Protein AF-A0A6C0NER4-F1 (afdb_monomer)

Solvent-accessible surface area (backbone atoms only — not comparable to full-atom values): 16313 Å² total; per-residue (Å²): 135,64,73,72,73,67,62,68,76,76,75,86,80,85,89,88,64,71,88,84,50,63,58,74,61,52,53,51,50,54,50,52,52,52,52,50,51,50,54,51,52,51,49,55,50,53,51,52,53,50,37,51,53,49,8,59,67,32,73,40,100,65,61,84,82,52,65,66,54,53,66,55,44,74,76,46,83,49,70,72,49,47,52,52,43,52,52,53,53,50,46,59,47,28,36,43,32,49,53,38,52,36,53,76,72,44,53,59,70,50,46,24,65,68,54,48,48,56,51,48,53,38,36,76,43,94,73,39,70,68,83,41,72,68,51,50,52,53,52,51,53,52,52,61,74,38,42,68,58,44,41,54,48,26,52,50,54,47,45,72,72,51,42,76,92,38,92,54,40,48,89,49,40,76,51,71,38,41,55,41,65,65,31,33,48,70,45,81,58,104,65,52,36,40,43,66,32,70,70,41,30,47,46,43,33,38,49,51,37,52,51,24,58,77,71,73,44,81,60,65,59,71,86,72,18,65,18,40,50,48,38,51,54,39,59,78,25,24,72,75,53,67,74,65,50,71,61,88,57,33,33,40,40,58,47,93,89,12,31,32,41,38,37,60,68,43,65,75,57,44,49,51,53,31,52,56,40,36,74,74,37,68,86,64,49,80,77,94,124

Secondary structure (DSSP, 8-state):
--THHHHTTS-----S-TTTS-HHHHHHHHHHHHHHHHHHHHHHHHHHHHHHHHHHHHT-SS--S-HHHHHHHTT--SHHHHHHHHHHHHHHHHHHHHHHHHHHTTGGGGS-HHHHHHHHHHHHSTTPPP--HHHHHHHHHHHHHHHHHHHHHHHHHHHHTS-TTSTT-BTTB--SEEEESS-EEEE-SSS-EEEE-HHHHHHHHHHHHHHHHHTTPPPPPTTTSHHHHHHHHHHHTTTT--S-EE-SSEEEEE-TTS-EEEEES-HHHHHHHHHHHHHH-TTTS----

Organism: Enterobacter cloacae (NCBI:txid550)

Radius of gyration: 29.91 Å; Cα contacts (8 Å, |Δi|>4): 295; chains: 1; bounding box: 90×32×77 Å

Structure (mmCIF, N/CA/C/O backbone):
data_AF-A0A6C0NER4-F1
#
_entry.id   AF-A0A6C0NER4-F1
#
loop_
_atom_site.group_PDB
_atom_site.id
_atom_site.type_symbol
_atom_site.label_atom_id
_atom_site.label_alt_id
_atom_site.label_comp_id
_atom_site.label_asym_id
_atom_site.label_entity_id
_atom_site.label_seq_id
_atom_site.pdbx_PDB_ins_code
_atom_site.Cartn_x
_atom_site.Cartn_y
_atom_site.Cartn_z
_atom_site.occupancy
_atom_site.B_iso_or_equiv
_atom_site.auth_seq_id
_atom_site.auth_comp_id
_atom_site.auth_asym_id
_atom_site.auth_atom_id
_atom_site.pdbx_PDB_model_num
ATOM 1 N N . MET A 1 1 ? 26.232 -1.534 -47.817 1.00 38.91 1 MET A N 1
ATOM 2 C CA . MET A 1 1 ? 27.536 -0.916 -48.137 1.00 38.91 1 MET A CA 1
ATOM 3 C C . MET A 1 1 ? 28.198 -0.607 -46.816 1.00 38.91 1 MET A C 1
ATOM 5 O O . MET A 1 1 ? 27.686 0.223 -46.079 1.00 38.91 1 MET A O 1
ATOM 9 N N . SER A 1 2 ? 29.195 -1.408 -46.459 1.00 37.47 2 SER A N 1
ATOM 10 C CA . SER A 1 2 ? 29.765 -1.459 -45.113 1.00 37.47 2 SER A CA 1
ATOM 11 C C . SER A 1 2 ? 30.626 -0.230 -44.820 1.00 37.47 2 SER A C 1
ATOM 13 O O . SER A 1 2 ? 31.346 0.244 -45.697 1.00 37.47 2 SER A O 1
ATOM 15 N N . VAL A 1 3 ? 30.554 0.244 -43.572 1.00 41.78 3 VAL A N 1
ATOM 16 C CA . VAL A 1 3 ? 31.270 1.407 -43.005 1.00 41.78 3 VAL A CA 1
ATOM 17 C C . VAL A 1 3 ? 32.793 1.327 -43.218 1.00 41.78 3 VAL A C 1
ATOM 19 O O . VAL A 1 3 ? 33.464 2.352 -43.293 1.00 41.78 3 VAL A O 1
ATOM 22 N N . GLU A 1 4 ? 33.322 0.116 -43.412 1.00 40.78 4 GLU A N 1
ATOM 23 C CA . GLU A 1 4 ? 34.720 -0.152 -43.772 1.00 40.78 4 GLU A CA 1
ATOM 24 C C . GLU A 1 4 ? 35.186 0.583 -45.038 1.00 40.78 4 GLU A C 1
ATOM 26 O O . GLU A 1 4 ? 36.312 1.070 -45.062 1.00 40.78 4 GLU A O 1
ATOM 31 N N . ASN A 1 5 ? 34.335 0.731 -46.061 1.00 43.78 5 ASN A N 1
ATOM 32 C CA . ASN A 1 5 ? 34.755 1.332 -47.336 1.00 43.78 5 ASN A CA 1
ATOM 33 C C . ASN A 1 5 ? 34.862 2.863 -47.292 1.00 43.78 5 ASN A C 1
ATOM 35 O O . ASN A 1 5 ? 35.514 3.451 -48.153 1.00 43.78 5 ASN A O 1
ATOM 39 N N . THR A 1 6 ? 34.225 3.516 -46.318 1.00 44.31 6 THR A N 1
ATOM 40 C CA . THR A 1 6 ? 34.249 4.982 -46.193 1.00 44.31 6 THR A CA 1
ATOM 41 C C . THR A 1 6 ? 35.482 5.461 -45.417 1.00 44.31 6 THR A C 1
ATOM 43 O O . THR A 1 6 ? 36.002 6.534 -45.697 1.00 44.31 6 THR A O 1
ATOM 46 N N . LEU A 1 7 ? 35.998 4.647 -44.488 1.00 46.38 7 LEU A N 1
ATOM 47 C CA . LEU A 1 7 ? 37.118 4.996 -43.599 1.00 46.38 7 LEU A CA 1
ATOM 48 C C . LEU A 1 7 ? 38.502 4.884 -44.258 1.00 46.38 7 LEU A C 1
ATOM 50 O O . LEU A 1 7 ? 39.453 5.515 -43.807 1.00 46.38 7 LEU A O 1
ATOM 54 N N . THR A 1 8 ? 38.640 4.110 -45.336 1.00 44.78 8 THR A N 1
ATOM 55 C CA . THR A 1 8 ? 39.934 3.895 -46.006 1.00 44.78 8 THR A CA 1
ATOM 56 C C . THR A 1 8 ? 40.433 5.093 -46.818 1.00 44.78 8 THR A C 1
ATOM 58 O O . THR A 1 8 ? 41.615 5.147 -47.144 1.00 44.78 8 THR A O 1
ATOM 61 N N . ALA A 1 9 ? 39.567 6.052 -47.159 1.00 44.97 9 ALA A N 1
ATOM 62 C CA . ALA A 1 9 ? 39.923 7.161 -48.049 1.00 44.97 9 ALA A CA 1
ATOM 63 C C . ALA A 1 9 ? 40.619 8.345 -47.341 1.00 44.97 9 ALA A C 1
ATOM 65 O O . ALA A 1 9 ? 41.285 9.133 -48.009 1.00 44.97 9 ALA A O 1
ATOM 66 N N . GLU A 1 10 ? 40.515 8.463 -46.013 1.00 47.97 10 GLU A N 1
ATOM 67 C CA . GLU A 1 10 ? 41.002 9.633 -45.253 1.00 47.97 10 GLU A CA 1
ATOM 68 C C . GLU A 1 10 ? 42.381 9.432 -44.581 1.00 47.97 10 GLU A C 1
ATOM 70 O O . GLU A 1 10 ? 42.902 10.345 -43.949 1.00 47.97 10 GLU A O 1
ATOM 75 N N . LEU A 1 11 ? 43.020 8.265 -44.738 1.00 51.97 11 LEU A N 1
ATOM 76 C CA . LEU A 1 11 ? 44.201 7.840 -43.958 1.00 51.97 11 LEU A CA 1
ATOM 77 C C . LEU A 1 11 ? 45.580 8.278 -44.510 1.00 51.97 11 LEU A C 1
ATOM 79 O O . LEU A 1 11 ? 46.606 7.822 -44.011 1.00 51.97 11 LEU A O 1
ATOM 83 N N . ASN A 1 12 ? 45.650 9.140 -45.531 1.00 48.03 12 ASN A N 1
ATOM 84 C CA . ASN A 1 12 ? 46.890 9.368 -46.298 1.00 48.03 12 ASN A CA 1
ATOM 85 C C . ASN A 1 12 ? 47.642 10.682 -46.015 1.00 48.03 12 ASN A C 1
ATOM 87 O O . ASN A 1 12 ? 48.363 11.160 -46.889 1.00 48.03 12 ASN A O 1
ATOM 91 N N . THR A 1 13 ? 47.546 11.270 -44.820 1.00 52.69 13 THR A N 1
ATOM 92 C CA . THR A 1 13 ? 48.404 12.419 -44.463 1.00 52.69 13 THR A CA 1
ATOM 93 C C . THR A 1 13 ? 48.749 12.463 -42.976 1.00 52.69 13 THR A C 1
ATOM 95 O O . THR A 1 13 ? 48.081 13.150 -42.209 1.00 52.69 13 THR A O 1
ATOM 98 N N . SER A 1 14 ? 49.817 11.777 -42.562 1.00 47.09 14 SER A N 1
ATOM 99 C CA . SER A 1 14 ? 50.537 12.101 -41.321 1.00 47.09 14 SER A CA 1
ATOM 100 C C . SER A 1 14 ? 51.916 11.432 -41.317 1.00 47.09 14 SER A C 1
ATOM 102 O O . SER A 1 14 ? 52.044 10.229 -41.097 1.00 47.09 14 SER A O 1
ATOM 104 N N . GLU A 1 15 ? 52.957 12.211 -41.613 1.00 54.25 15 GLU A N 1
ATOM 105 C CA . GLU A 1 15 ? 54.351 11.802 -41.441 1.00 54.25 15 GLU A CA 1
ATOM 106 C C . GLU A 1 15 ? 54.832 12.108 -40.013 1.00 54.25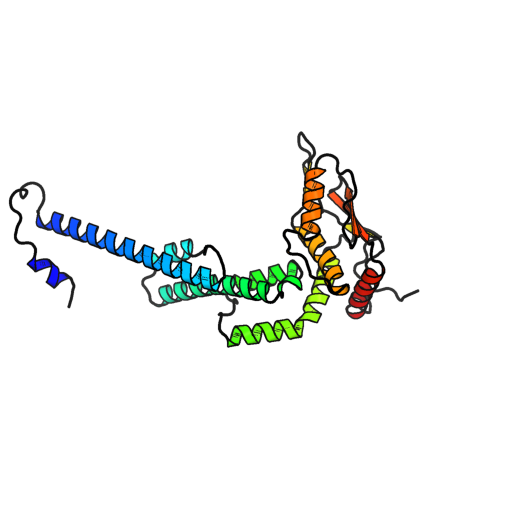 15 GLU A C 1
ATOM 108 O O . GLU A 1 15 ? 54.500 13.140 -39.429 1.00 54.25 15 GLU A O 1
ATOM 113 N N . ASN A 1 16 ? 55.735 11.241 -39.536 1.00 49.47 16 ASN A N 1
ATOM 114 C CA . ASN A 1 16 ? 56.731 11.479 -38.482 1.00 49.47 16 ASN A CA 1
ATOM 115 C C . ASN A 1 16 ? 56.473 10.956 -37.048 1.00 49.47 16 ASN A C 1
ATOM 117 O O . ASN A 1 16 ? 56.841 11.605 -36.072 1.00 49.47 16 ASN A O 1
ATOM 121 N N . THR A 1 17 ? 55.937 9.734 -36.905 1.00 49.72 17 THR A N 1
ATOM 122 C CA . THR A 1 17 ? 56.048 8.905 -35.667 1.00 49.72 17 THR A CA 1
ATOM 123 C C . THR A 1 17 ? 56.243 7.395 -35.932 1.00 49.72 17 THR A C 1
ATOM 125 O O . THR A 1 17 ? 56.094 6.564 -35.037 1.00 49.72 17 THR A O 1
ATOM 128 N N . GLY A 1 18 ? 56.604 7.015 -37.163 1.00 48.91 18 GLY A N 1
ATOM 129 C CA . GLY A 1 18 ? 56.493 5.639 -37.672 1.00 48.91 18 GLY A CA 1
ATOM 130 C C . GLY A 1 18 ? 57.443 4.572 -37.107 1.00 48.91 18 GLY A C 1
ATOM 131 O O . GLY A 1 18 ? 57.307 3.418 -37.499 1.00 48.91 18 GLY A O 1
ATOM 132 N N . GLU A 1 19 ? 58.378 4.897 -36.206 1.00 52.38 19 GLU A N 1
ATOM 133 C CA . GLU A 1 19 ? 59.384 3.928 -35.722 1.00 52.38 19 GLU A CA 1
ATOM 134 C C . GLU A 1 19 ? 59.079 3.269 -34.364 1.00 52.38 19 GLU A C 1
ATOM 136 O O . GLU A 1 19 ? 59.798 2.354 -33.971 1.00 52.38 19 GLU A O 1
ATOM 141 N N . ILE A 1 20 ? 58.011 3.652 -33.650 1.00 59.31 20 ILE A N 1
ATOM 142 C CA . ILE A 1 20 ? 57.676 3.026 -32.347 1.00 59.31 20 ILE A CA 1
ATOM 143 C C . ILE A 1 20 ? 56.270 2.407 -32.333 1.00 59.31 20 ILE A C 1
ATOM 145 O O . ILE A 1 20 ? 56.047 1.416 -31.639 1.00 59.31 20 ILE A O 1
ATOM 149 N N . ILE A 1 21 ? 55.321 2.923 -33.123 1.00 50.81 21 ILE A N 1
ATOM 150 C CA . ILE A 1 21 ? 53.964 2.370 -33.250 1.00 50.81 21 ILE A CA 1
ATOM 151 C C . ILE A 1 21 ? 53.467 2.606 -34.690 1.00 50.81 21 ILE A C 1
ATOM 153 O O . ILE A 1 21 ? 53.613 3.722 -35.190 1.00 50.81 21 ILE A O 1
ATOM 157 N N . PRO A 1 22 ? 52.862 1.615 -35.376 1.00 59.19 22 PRO A N 1
ATOM 158 C CA . PRO A 1 22 ? 52.281 1.832 -36.701 1.00 59.19 22 PRO A CA 1
ATOM 159 C C . PRO A 1 22 ? 51.179 2.908 -36.654 1.00 59.19 22 PRO A C 1
ATOM 161 O O . PRO A 1 22 ? 50.144 2.694 -36.024 1.00 59.19 22 PRO A O 1
ATOM 164 N N . SER A 1 23 ? 51.381 4.048 -37.331 1.00 58.66 23 SER A N 1
ATOM 165 C CA . SER A 1 23 ? 50.472 5.218 -37.319 1.00 58.66 23 SER A CA 1
ATOM 166 C C . SER A 1 23 ? 49.011 4.853 -37.616 1.00 58.66 23 SER A C 1
ATOM 168 O O . SER A 1 23 ? 48.107 5.252 -36.889 1.00 58.66 23 SER A O 1
ATOM 170 N N . VAL A 1 24 ? 48.788 3.986 -38.611 1.00 64.44 24 VAL A N 1
ATOM 171 C CA . VAL A 1 24 ? 47.452 3.518 -39.028 1.00 64.44 24 VAL A CA 1
ATOM 172 C C . VAL A 1 24 ? 46.711 2.782 -37.899 1.00 64.44 24 VAL A C 1
ATOM 174 O O . VAL A 1 24 ? 45.487 2.858 -37.804 1.00 64.44 24 VAL A O 1
ATOM 177 N N . ALA A 1 25 ? 47.433 2.092 -37.008 1.00 76.25 25 ALA A N 1
ATOM 178 C CA . ALA A 1 25 ? 46.826 1.417 -35.863 1.00 76.25 25 ALA A CA 1
ATOM 179 C C . ALA A 1 25 ? 46.393 2.413 -34.773 1.00 76.25 25 ALA A C 1
ATOM 181 O O . ALA A 1 25 ? 45.371 2.193 -34.128 1.00 76.25 25 ALA A O 1
ATOM 182 N N . ILE A 1 26 ? 47.125 3.519 -34.587 1.00 81.25 26 ILE A N 1
ATOM 183 C CA . ILE A 1 26 ? 46.764 4.574 -33.627 1.00 81.25 26 ILE A CA 1
ATOM 184 C C . ILE A 1 26 ? 45.537 5.345 -34.114 1.00 81.25 26 ILE A C 1
ATOM 186 O O . ILE A 1 26 ? 44.600 5.534 -33.338 1.00 81.25 26 ILE A O 1
ATOM 190 N N . ASP A 1 27 ? 45.511 5.742 -35.386 1.00 83.56 27 ASP A N 1
ATOM 191 C CA . ASP A 1 27 ? 44.395 6.503 -35.954 1.00 83.56 27 ASP A CA 1
ATOM 192 C C . ASP A 1 27 ? 43.085 5.707 -35.881 1.00 83.56 27 ASP A C 1
ATOM 194 O O . ASP A 1 27 ? 42.052 6.237 -35.465 1.00 83.56 27 ASP A O 1
ATOM 198 N N . LEU A 1 28 ? 43.138 4.396 -36.157 1.00 87.62 28 LEU A N 1
ATOM 199 C CA . LEU A 1 28 ? 41.991 3.502 -35.985 1.00 87.62 28 LEU A CA 1
ATOM 200 C C . LEU A 1 28 ? 41.529 3.422 -34.519 1.00 87.62 28 LEU A C 1
ATOM 202 O O . LEU A 1 28 ? 40.329 3.502 -34.256 1.00 87.62 28 LEU A O 1
ATOM 206 N N . ILE A 1 29 ? 42.454 3.301 -33.559 1.00 91.62 29 ILE A N 1
ATOM 207 C CA . ILE A 1 29 ? 42.126 3.273 -32.122 1.00 91.62 29 ILE A CA 1
ATOM 208 C C . ILE A 1 29 ? 41.458 4.588 -31.691 1.00 91.62 29 ILE A C 1
ATOM 210 O O . ILE A 1 29 ? 40.461 4.569 -30.963 1.00 91.62 29 ILE A O 1
ATOM 214 N N . ILE A 1 30 ? 41.975 5.735 -32.141 1.00 92.19 30 ILE A N 1
ATOM 215 C CA . ILE A 1 30 ? 41.417 7.058 -31.825 1.00 92.19 30 ILE A CA 1
ATOM 216 C C . ILE A 1 30 ? 40.021 7.215 -32.433 1.00 92.19 30 ILE A C 1
ATOM 218 O O . ILE A 1 30 ? 39.099 7.671 -31.743 1.00 92.19 30 ILE A O 1
ATOM 222 N N . ALA A 1 31 ? 39.841 6.803 -33.690 1.00 92.19 31 ALA A N 1
ATOM 223 C CA . ALA A 1 31 ? 38.552 6.842 -34.370 1.00 92.19 31 ALA A CA 1
ATOM 224 C C . ALA A 1 31 ? 37.518 5.965 -33.648 1.00 92.19 31 ALA A C 1
ATOM 226 O O . ALA A 1 31 ? 36.432 6.440 -33.311 1.00 92.19 31 ALA A O 1
ATOM 227 N N . GLN A 1 32 ? 37.877 4.721 -33.311 1.00 94.25 32 GLN A N 1
ATOM 228 C CA . GLN A 1 32 ? 37.016 3.803 -32.560 1.00 94.25 32 GLN A CA 1
ATOM 229 C C . GLN A 1 32 ? 36.652 4.348 -31.177 1.00 94.25 32 GLN A C 1
ATOM 231 O O . GLN A 1 32 ? 35.489 4.292 -30.780 1.00 94.25 32 GLN A O 1
ATOM 236 N N . ARG A 1 33 ? 37.618 4.922 -30.448 1.00 96.94 33 ARG A N 1
ATOM 237 C CA . ARG A 1 33 ? 37.370 5.556 -29.145 1.00 96.94 33 ARG A CA 1
ATOM 238 C C . ARG A 1 33 ? 36.369 6.703 -29.270 1.00 96.94 33 ARG A C 1
ATOM 240 O O . ARG A 1 33 ? 35.444 6.795 -28.466 1.00 96.94 33 ARG A O 1
ATOM 247 N N . THR A 1 34 ? 36.561 7.577 -30.253 1.00 97.44 34 THR A N 1
ATOM 248 C CA . THR A 1 34 ? 35.708 8.754 -30.468 1.00 97.44 34 THR A CA 1
ATOM 249 C C . THR A 1 34 ? 34.290 8.337 -30.843 1.00 97.44 34 THR A C 1
ATOM 251 O O . THR A 1 34 ? 33.334 8.791 -30.214 1.00 97.44 34 THR A O 1
ATOM 254 N N . ALA A 1 35 ? 34.156 7.406 -31.790 1.00 96.88 35 ALA A N 1
ATOM 255 C CA . ALA A 1 35 ? 32.869 6.849 -32.188 1.00 96.88 35 ALA A CA 1
ATOM 256 C C . ALA A 1 35 ? 32.162 6.138 -31.021 1.00 96.88 35 ALA A C 1
ATOM 258 O O . ALA A 1 35 ? 30.969 6.338 -30.807 1.00 96.88 35 ALA A O 1
ATOM 259 N N . GLY A 1 36 ? 32.900 5.362 -30.219 1.00 97.06 36 GLY A N 1
ATOM 260 C CA . GLY A 1 36 ? 32.359 4.668 -29.050 1.00 97.06 36 GLY A CA 1
ATOM 261 C C . GLY A 1 36 ? 31.831 5.620 -27.974 1.00 97.06 36 GLY A C 1
ATOM 262 O O . GLY A 1 36 ? 30.749 5.390 -27.437 1.00 97.06 36 GLY A O 1
ATOM 263 N N . ILE A 1 37 ? 32.549 6.713 -27.687 1.00 97.75 37 ILE A N 1
ATOM 264 C CA . ILE A 1 37 ? 32.079 7.753 -26.757 1.00 97.75 37 ILE A CA 1
ATOM 265 C C . ILE A 1 37 ? 30.819 8.433 -27.303 1.00 97.75 37 ILE A C 1
ATOM 267 O O . ILE A 1 37 ? 29.863 8.609 -26.552 1.00 97.75 37 ILE A O 1
ATOM 271 N N . ALA A 1 38 ? 30.792 8.783 -28.592 1.00 97.69 38 ALA A N 1
ATOM 272 C CA . ALA A 1 38 ? 29.631 9.423 -29.210 1.00 97.69 38 ALA A CA 1
ATOM 273 C C . ALA A 1 38 ? 28.376 8.533 -29.129 1.00 97.69 38 ALA A C 1
ATOM 275 O O . ALA A 1 38 ? 27.351 8.975 -28.613 1.00 97.69 38 ALA A O 1
ATOM 276 N N . ALA A 1 39 ? 28.486 7.262 -29.530 1.00 96.88 39 ALA A N 1
ATOM 277 C CA . ALA A 1 39 ? 27.382 6.301 -29.466 1.00 96.88 39 ALA A CA 1
ATOM 278 C C . ALA A 1 39 ? 26.901 6.050 -28.025 1.00 96.88 39 ALA A C 1
ATOM 280 O O . ALA A 1 39 ? 25.704 5.917 -27.774 1.00 96.88 39 ALA A O 1
ATOM 281 N N . PHE A 1 40 ? 27.822 6.012 -27.056 1.00 95.75 40 PHE A N 1
ATOM 282 C CA . PHE A 1 40 ? 27.464 5.886 -25.644 1.00 95.75 40 PHE A CA 1
ATOM 283 C C . PHE A 1 40 ? 26.667 7.099 -25.144 1.00 95.75 40 PHE A C 1
ATOM 285 O O . PHE A 1 40 ? 25.649 6.929 -24.473 1.00 95.75 40 PHE A O 1
ATOM 292 N N . MET A 1 41 ? 27.097 8.317 -25.491 1.00 97.75 41 MET A N 1
ATOM 293 C CA . MET A 1 41 ? 26.400 9.547 -25.104 1.00 97.75 41 MET A CA 1
ATOM 294 C C . MET A 1 41 ? 25.007 9.651 -25.739 1.00 97.75 41 MET A C 1
ATOM 296 O O . MET A 1 41 ? 24.065 10.026 -25.040 1.00 97.75 41 MET A O 1
ATOM 300 N N . GLU A 1 42 ? 24.857 9.257 -27.006 1.00 97.12 42 GLU A N 1
ATOM 301 C CA . GLU A 1 42 ? 23.556 9.166 -27.686 1.00 97.12 42 GLU A CA 1
ATOM 302 C C . GLU A 1 42 ? 22.634 8.145 -26.997 1.00 97.12 42 GLU A C 1
ATOM 304 O O . GLU A 1 42 ? 21.471 8.434 -26.711 1.00 97.12 42 GLU A O 1
ATOM 309 N N . GLY A 1 43 ? 23.168 6.974 -26.632 1.00 95.38 43 GLY A N 1
ATOM 310 C CA . GLY A 1 43 ? 22.430 5.972 -25.862 1.00 95.38 43 GLY A CA 1
ATOM 311 C C . GLY A 1 43 ? 21.931 6.511 -24.516 1.00 95.38 43 GLY A C 1
ATOM 312 O O . GLY A 1 43 ? 20.774 6.297 -24.157 1.00 95.38 43 GLY A O 1
ATOM 313 N N . LEU A 1 44 ? 22.763 7.266 -23.789 1.00 94.31 44 LEU A N 1
ATOM 314 C CA . LEU A 1 44 ? 22.357 7.914 -22.536 1.00 94.31 44 LEU A CA 1
ATOM 315 C C . LEU A 1 44 ? 21.283 8.988 -22.732 1.00 94.31 44 LEU A C 1
ATOM 317 O O . LEU A 1 44 ? 20.488 9.227 -21.825 1.00 94.31 44 LEU A O 1
ATOM 321 N N . GLU A 1 45 ? 21.287 9.697 -23.858 1.00 96.06 45 GLU A N 1
ATOM 322 C CA . GLU A 1 45 ? 20.237 10.663 -24.188 1.00 96.06 45 GLU A CA 1
ATOM 323 C C . GLU A 1 45 ? 18.905 9.955 -24.451 1.00 96.06 45 GLU A C 1
ATOM 325 O O . GLU A 1 45 ? 17.890 10.330 -23.867 1.00 96.06 45 GLU A O 1
ATOM 330 N N . LYS A 1 46 ? 18.922 8.860 -25.219 1.00 95.69 46 LYS A N 1
ATOM 331 C CA . LYS A 1 46 ? 17.724 8.053 -25.491 1.00 95.69 46 LYS A CA 1
ATOM 332 C C . LYS A 1 46 ? 17.141 7.396 -24.243 1.00 95.69 46 LYS A C 1
ATOM 334 O O . LYS A 1 46 ? 15.923 7.351 -24.096 1.00 95.69 46 LYS A O 1
ATOM 339 N N . LEU A 1 47 ? 17.988 6.923 -23.327 1.00 93.44 47 LEU A N 1
ATOM 340 C CA . LEU A 1 47 ? 17.531 6.395 -22.038 1.00 93.44 47 LEU A CA 1
ATOM 341 C C . LEU A 1 47 ? 16.839 7.478 -21.198 1.00 93.44 47 LEU A C 1
ATOM 343 O O . LEU A 1 47 ? 15.751 7.238 -20.683 1.00 93.44 47 LEU A O 1
ATOM 347 N N . ARG A 1 48 ? 17.413 8.687 -21.130 1.00 93.00 48 ARG A N 1
ATOM 348 C CA . ARG A 1 48 ? 16.801 9.825 -20.424 1.00 93.00 48 ARG A CA 1
ATOM 349 C C . ARG A 1 48 ? 15.470 10.251 -21.048 1.00 93.00 48 ARG A C 1
ATOM 351 O O . ARG A 1 48 ? 14.525 10.524 -20.316 1.00 93.00 48 ARG A O 1
ATOM 358 N N . GLU A 1 49 ? 15.382 10.286 -22.377 1.00 95.12 49 GLU A N 1
ATOM 359 C CA . GLU A 1 49 ? 14.133 10.571 -23.098 1.00 95.12 49 GLU A CA 1
ATOM 360 C C . GLU A 1 49 ? 13.047 9.535 -22.754 1.00 95.12 49 GLU A C 1
ATOM 362 O O . GLU A 1 49 ? 11.923 9.901 -22.409 1.00 95.12 49 GLU A O 1
ATOM 367 N N . ALA A 1 50 ? 13.391 8.242 -22.768 1.00 94.56 50 ALA A N 1
ATOM 368 C CA . ALA A 1 50 ? 12.467 7.172 -22.399 1.00 94.56 50 ALA A CA 1
ATOM 369 C C . ALA A 1 50 ? 11.995 7.285 -20.937 1.00 94.56 50 ALA A C 1
ATOM 371 O O . ALA A 1 50 ? 10.797 7.201 -20.671 1.00 94.56 50 ALA A O 1
ATOM 372 N N . GLU A 1 51 ? 12.908 7.532 -19.994 1.00 93.19 51 GLU A N 1
ATOM 373 C CA . GLU A 1 51 ? 12.571 7.736 -18.578 1.00 93.19 51 GLU A CA 1
ATOM 374 C C . GLU A 1 51 ? 11.623 8.918 -18.369 1.00 93.19 51 GLU A C 1
ATOM 376 O O . GLU A 1 51 ? 10.673 8.802 -17.596 1.00 93.19 51 GLU A O 1
ATOM 381 N N . GLN A 1 52 ? 11.828 10.033 -19.078 1.00 94.06 52 GLN A N 1
ATOM 382 C CA . GLN A 1 52 ? 10.933 11.191 -19.017 1.00 94.06 52 GLN A CA 1
ATOM 383 C C . GLN A 1 52 ? 9.526 10.856 -19.522 1.00 94.06 52 GLN A C 1
ATOM 385 O O . GLN A 1 52 ? 8.540 11.243 -18.893 1.00 94.06 52 GLN A O 1
ATOM 390 N N . LEU A 1 53 ? 9.418 10.109 -20.625 1.00 96.00 53 LEU A N 1
ATOM 391 C CA . LEU A 1 53 ? 8.128 9.671 -21.161 1.00 96.00 53 LEU A CA 1
ATOM 392 C C . LEU A 1 53 ? 7.398 8.739 -20.185 1.00 96.00 53 LEU A C 1
ATOM 394 O O . LEU A 1 53 ? 6.205 8.920 -19.936 1.00 96.00 53 LEU A O 1
ATOM 398 N N . PHE A 1 54 ? 8.104 7.778 -19.586 1.00 95.56 54 PHE A N 1
ATOM 399 C CA . PHE A 1 54 ? 7.517 6.873 -18.595 1.00 95.56 54 PHE A CA 1
ATOM 400 C C . PHE A 1 54 ? 7.128 7.595 -17.302 1.00 95.56 54 PHE A C 1
ATOM 402 O O . PHE A 1 54 ? 6.050 7.345 -16.761 1.00 95.56 54 PHE A O 1
ATOM 409 N N . ALA A 1 55 ? 7.959 8.526 -16.828 1.00 93.88 55 ALA A N 1
ATOM 410 C CA . ALA A 1 55 ? 7.658 9.372 -15.677 1.00 93.88 55 ALA A CA 1
ATOM 411 C C . ALA A 1 55 ? 6.398 10.215 -15.923 1.00 93.88 55 ALA A C 1
ATOM 413 O O . ALA A 1 55 ? 5.503 10.237 -15.080 1.00 93.88 55 ALA A O 1
ATOM 414 N N . ALA A 1 56 ? 6.271 10.826 -17.106 1.00 94.75 56 ALA A N 1
ATOM 415 C CA . ALA A 1 56 ? 5.083 11.583 -17.494 1.00 94.75 56 ALA A CA 1
ATOM 416 C C . ALA A 1 56 ? 3.826 10.696 -17.577 1.00 94.75 56 ALA A C 1
ATOM 418 O O . ALA A 1 56 ? 2.760 11.079 -17.089 1.00 94.75 56 ALA A O 1
ATOM 419 N N . ALA A 1 57 ? 3.944 9.488 -18.137 1.00 94.25 57 ALA A N 1
ATOM 420 C CA . ALA A 1 57 ? 2.842 8.527 -18.199 1.00 94.25 57 ALA A CA 1
ATOM 421 C C . ALA A 1 57 ? 2.393 8.057 -16.803 1.00 94.25 57 ALA A C 1
ATOM 423 O O . ALA A 1 57 ? 1.197 7.892 -16.557 1.00 94.25 57 ALA A O 1
ATOM 424 N N . ALA A 1 58 ? 3.326 7.898 -15.865 1.00 93.38 58 ALA A N 1
ATOM 425 C CA . ALA A 1 58 ? 3.044 7.514 -14.484 1.00 93.38 58 ALA A CA 1
ATOM 426 C C . ALA A 1 58 ? 2.763 8.698 -13.537 1.00 93.38 58 ALA A C 1
ATOM 428 O O . ALA A 1 58 ? 2.426 8.459 -12.381 1.00 93.38 58 ALA A O 1
ATOM 429 N N . GLU A 1 59 ? 2.876 9.945 -14.009 1.00 92.88 59 GLU A N 1
ATOM 430 C CA . GLU A 1 59 ? 2.777 11.174 -13.202 1.00 92.88 59 GLU A CA 1
ATOM 431 C C . GLU A 1 59 ? 3.739 11.175 -11.999 1.00 92.88 59 GLU A C 1
ATOM 433 O O . GLU A 1 59 ? 3.358 11.415 -10.854 1.00 92.88 59 GLU A O 1
ATOM 438 N N . LYS A 1 60 ? 5.011 10.862 -12.271 1.00 88.81 60 LYS A N 1
ATOM 439 C CA . LYS A 1 60 ? 6.110 10.866 -11.296 1.00 88.81 60 LYS A CA 1
ATOM 440 C C . LYS A 1 60 ? 7.150 11.920 -11.674 1.00 88.81 60 LYS A C 1
ATOM 442 O O . LYS A 1 60 ? 7.394 12.145 -12.854 1.00 88.81 60 LYS A O 1
ATOM 447 N N . ASP A 1 61 ? 7.821 12.494 -10.675 1.00 86.75 61 ASP A N 1
ATOM 448 C CA . ASP A 1 61 ? 8.944 13.423 -10.900 1.00 86.75 61 ASP A CA 1
ATOM 449 C C . ASP A 1 61 ? 10.157 12.730 -11.540 1.00 86.75 61 ASP A C 1
ATOM 451 O O . ASP A 1 61 ? 10.963 13.356 -12.226 1.00 86.75 61 ASP A O 1
ATOM 455 N N . TRP A 1 62 ? 10.300 11.426 -11.301 1.00 84.62 62 TRP A N 1
ATOM 456 C CA . TRP A 1 62 ? 11.367 10.591 -11.838 1.00 84.62 62 TRP A CA 1
ATOM 457 C C . TRP A 1 62 ? 10.901 9.133 -11.937 1.00 84.62 62 TRP A C 1
ATOM 459 O O . TRP A 1 62 ? 10.038 8.690 -11.170 1.00 84.62 62 TRP A O 1
ATOM 469 N N . PHE A 1 63 ? 11.470 8.374 -12.876 1.00 87.50 63 PHE A N 1
ATOM 470 C CA . PHE A 1 63 ? 11.150 6.960 -13.074 1.00 87.50 63 PHE A CA 1
ATOM 471 C C . PHE A 1 63 ? 12.331 6.078 -12.649 1.00 87.50 63 PHE A C 1
ATOM 473 O O . PHE A 1 63 ? 13.405 6.149 -13.233 1.00 87.50 63 PHE A O 1
ATOM 480 N N . SER A 1 64 ? 12.133 5.254 -11.616 1.00 80.56 64 SER A N 1
ATOM 481 C CA . SER A 1 64 ? 13.101 4.244 -11.152 1.00 80.56 64 SER A CA 1
ATOM 482 C C . SER A 1 64 ? 12.847 2.885 -11.787 1.00 80.56 64 SER A C 1
ATOM 484 O O . SER A 1 64 ? 11.721 2.565 -12.158 1.00 80.56 64 SER A O 1
ATOM 486 N N . GLY A 1 65 ? 13.863 2.018 -11.749 1.00 81.81 65 GLY A N 1
ATOM 487 C CA . GLY A 1 65 ? 13.675 0.574 -11.936 1.00 81.81 65 GLY A CA 1
ATOM 488 C C . GLY A 1 65 ? 14.090 0.052 -13.306 1.00 81.81 65 GLY A C 1
ATOM 489 O O . GLY A 1 65 ? 14.008 -1.152 -13.548 1.00 81.81 65 GLY A O 1
ATOM 490 N N . LEU A 1 66 ? 14.593 0.925 -14.183 1.00 88.31 66 LEU A N 1
ATOM 491 C CA . LEU A 1 66 ? 15.175 0.514 -15.459 1.00 88.31 66 LEU A CA 1
ATOM 492 C C . LEU A 1 66 ? 16.651 0.128 -15.348 1.00 88.31 66 LEU A C 1
ATOM 494 O O . LEU A 1 66 ? 17.135 -0.572 -16.231 1.00 88.31 66 LEU A O 1
ATOM 498 N N . ASP A 1 67 ? 17.352 0.503 -14.275 1.00 89.69 67 ASP A N 1
ATOM 499 C CA . ASP A 1 67 ? 18.801 0.293 -14.133 1.00 89.69 67 ASP A CA 1
ATOM 500 C C . ASP A 1 67 ? 19.209 -1.169 -14.361 1.00 89.69 67 ASP A C 1
ATOM 502 O O . ASP A 1 67 ? 20.102 -1.475 -15.156 1.00 89.69 67 ASP A O 1
ATOM 506 N N . GLU A 1 68 ? 18.509 -2.099 -13.707 1.00 87.81 68 GLU A N 1
ATOM 507 C CA . GLU A 1 68 ? 18.767 -3.532 -13.848 1.00 87.81 68 GLU A CA 1
ATOM 508 C C . GLU A 1 68 ? 18.390 -4.044 -15.248 1.00 87.81 68 GLU A C 1
ATOM 510 O O . GLU A 1 68 ? 19.085 -4.886 -15.826 1.00 87.81 68 GLU A O 1
ATOM 515 N N . ILE A 1 69 ? 17.309 -3.514 -15.827 1.00 91.50 69 ILE A N 1
ATOM 516 C CA . ILE A 1 69 ? 16.830 -3.895 -17.160 1.00 91.50 69 ILE A CA 1
ATOM 517 C C . ILE A 1 69 ? 17.829 -3.443 -18.229 1.00 91.50 69 ILE A C 1
ATOM 519 O O . ILE A 1 69 ? 18.175 -4.226 -19.109 1.00 91.50 69 ILE A O 1
ATOM 523 N N . VAL A 1 70 ? 18.367 -2.228 -18.118 1.00 92.00 70 VAL A N 1
ATOM 524 C CA . VAL A 1 70 ? 19.418 -1.700 -18.999 1.00 92.00 70 VAL A CA 1
ATOM 525 C C . VAL A 1 70 ? 20.708 -2.505 -18.832 1.00 92.00 70 VAL A C 1
ATOM 527 O O . VAL A 1 70 ? 21.310 -2.939 -19.819 1.00 92.00 70 VAL A O 1
ATOM 530 N N . ALA A 1 71 ? 21.124 -2.765 -17.588 1.00 90.62 71 ALA A N 1
ATOM 531 C CA . ALA A 1 71 ? 22.350 -3.503 -17.296 1.00 90.62 71 ALA A CA 1
ATOM 532 C C . ALA A 1 71 ? 22.327 -4.936 -17.854 1.00 90.62 71 ALA A C 1
ATOM 534 O O . ALA A 1 71 ? 23.335 -5.410 -18.393 1.00 90.62 71 ALA A O 1
ATOM 535 N N . THR A 1 72 ? 21.185 -5.620 -17.734 1.00 88.25 72 THR A N 1
ATOM 536 C CA . THR A 1 72 ? 20.992 -6.983 -18.250 1.00 88.25 72 THR A CA 1
ATOM 537 C C . THR A 1 72 ? 20.742 -6.993 -19.758 1.00 88.25 72 THR A C 1
ATOM 539 O O . THR A 1 72 ? 21.381 -7.771 -20.469 1.00 88.25 72 THR A O 1
ATOM 542 N N . GLY A 1 73 ? 19.916 -6.074 -20.262 1.00 90.19 73 GLY A N 1
ATOM 543 C CA . GLY A 1 73 ? 19.544 -5.960 -21.672 1.00 90.19 73 GLY A CA 1
ATOM 544 C C . GLY A 1 73 ? 20.713 -5.651 -22.606 1.00 90.19 73 GLY A C 1
ATOM 545 O O . GLY A 1 73 ? 20.737 -6.136 -23.732 1.00 90.19 73 GLY A O 1
ATOM 546 N N . ARG A 1 74 ? 21.754 -4.952 -22.131 1.00 88.31 74 ARG A N 1
ATOM 547 C CA . ARG A 1 74 ? 22.983 -4.694 -22.911 1.00 88.31 74 ARG A CA 1
ATOM 548 C C . ARG A 1 74 ? 23.673 -5.970 -23.419 1.00 88.31 74 ARG A C 1
ATOM 550 O O . ARG A 1 74 ? 24.440 -5.910 -24.375 1.00 88.31 74 ARG A O 1
ATOM 557 N N . ARG A 1 75 ? 23.458 -7.110 -22.755 1.00 87.81 75 ARG A N 1
ATOM 558 C CA . ARG A 1 75 ? 24.068 -8.408 -23.102 1.00 87.81 75 ARG A CA 1
ATOM 559 C C . ARG A 1 75 ? 23.173 -9.264 -24.009 1.00 87.81 75 ARG A C 1
ATOM 561 O O . ARG A 1 75 ? 23.572 -10.362 -24.387 1.00 87.81 75 ARG A O 1
ATOM 568 N N . CYS A 1 76 ? 21.966 -8.794 -24.321 1.00 89.56 76 CYS A N 1
ATOM 569 C CA . CYS A 1 76 ? 20.990 -9.503 -25.137 1.00 89.56 76 CYS A CA 1
ATOM 570 C C . CYS A 1 76 ? 21.255 -9.230 -26.621 1.00 89.56 76 CYS A C 1
ATOM 572 O O . CYS A 1 76 ? 21.245 -8.085 -27.064 1.00 89.56 76 CYS A O 1
ATOM 574 N N . HIS A 1 77 ? 21.483 -10.293 -27.392 1.00 87.06 77 HIS A N 1
ATOM 575 C CA . HIS A 1 77 ? 21.784 -10.194 -28.827 1.00 87.06 77 HIS A CA 1
ATOM 576 C C . HIS A 1 77 ? 20.822 -11.001 -29.705 1.00 87.06 77 HIS A C 1
ATOM 578 O O . HIS A 1 77 ? 20.792 -10.807 -30.917 1.00 87.06 77 HIS A O 1
ATOM 584 N N . LYS A 1 78 ? 20.052 -11.922 -29.115 1.00 93.19 78 LYS A N 1
ATOM 585 C CA . LYS A 1 78 ? 19.057 -12.725 -29.830 1.00 93.19 78 LYS A CA 1
ATOM 586 C C . LYS A 1 78 ? 17.695 -12.050 -29.744 1.00 93.19 78 LYS A C 1
ATOM 588 O O . LYS A 1 78 ? 17.362 -11.481 -28.709 1.00 93.19 78 LYS A O 1
ATOM 593 N N . GLU A 1 79 ? 16.885 -12.219 -30.783 1.00 90.81 79 GLU A N 1
ATOM 594 C CA . GLU A 1 79 ? 15.535 -11.644 -30.861 1.00 90.81 79 GLU A CA 1
ATOM 595 C C . GLU A 1 79 ? 14.677 -11.978 -29.631 1.00 90.81 79 GLU A C 1
ATOM 597 O O . GLU A 1 79 ? 14.099 -11.094 -29.009 1.00 90.81 79 GLU A O 1
ATOM 602 N N . ASN A 1 80 ? 14.681 -13.243 -29.198 1.00 90.50 80 ASN A N 1
ATOM 603 C CA . ASN A 1 80 ? 13.917 -13.676 -28.024 1.00 90.50 80 ASN A CA 1
ATOM 604 C C . ASN A 1 80 ? 14.372 -12.989 -26.724 1.00 90.50 80 ASN A C 1
ATOM 606 O O . ASN A 1 80 ? 13.546 -12.724 -25.850 1.00 90.50 80 ASN A O 1
ATOM 610 N N . ASP A 1 81 ? 15.670 -12.701 -26.592 1.00 90.31 81 ASP A N 1
ATOM 611 C CA . ASP A 1 81 ? 16.215 -12.018 -25.417 1.00 90.31 81 ASP A CA 1
ATOM 612 C C . ASP A 1 81 ? 15.809 -10.536 -25.433 1.00 90.31 81 ASP A C 1
ATOM 614 O O . ASP A 1 81 ? 15.434 -9.982 -24.401 1.00 90.31 81 ASP A O 1
ATOM 618 N N . ILE A 1 82 ? 15.825 -9.906 -26.614 1.00 90.69 82 ILE A N 1
ATOM 619 C CA . ILE A 1 82 ? 15.387 -8.518 -26.818 1.00 90.69 82 ILE A CA 1
ATOM 620 C C . ILE A 1 82 ? 13.891 -8.379 -26.511 1.00 90.69 82 ILE A C 1
ATOM 622 O O . ILE A 1 82 ? 13.490 -7.455 -25.803 1.00 90.69 82 ILE A O 1
ATOM 626 N N . GLU A 1 83 ? 13.062 -9.320 -26.960 1.00 91.38 83 GLU A N 1
ATOM 627 C CA . GLU A 1 83 ? 11.625 -9.295 -26.680 1.00 91.38 83 GLU A CA 1
ATOM 628 C C . GLU A 1 83 ? 11.321 -9.548 -25.192 1.00 91.38 83 GLU A C 1
ATOM 630 O O . GLU A 1 83 ? 10.407 -8.958 -24.615 1.00 91.38 83 GLU A O 1
ATOM 635 N N . ALA A 1 84 ? 12.124 -10.370 -24.508 1.00 90.69 84 ALA A N 1
ATOM 636 C CA . ALA A 1 84 ? 12.035 -10.503 -23.054 1.00 90.69 84 ALA A CA 1
ATOM 637 C C . ALA A 1 84 ? 12.373 -9.185 -22.332 1.00 90.69 84 ALA A C 1
ATOM 639 O O . ALA A 1 84 ? 11.692 -8.821 -21.370 1.00 90.69 84 ALA A O 1
ATOM 640 N N . VAL A 1 85 ? 13.377 -8.441 -22.809 1.00 93.25 85 VAL A N 1
ATOM 641 C CA . VAL A 1 85 ? 13.697 -7.098 -22.296 1.00 93.25 85 VAL A CA 1
ATOM 642 C C . VAL A 1 85 ? 12.535 -6.136 -22.542 1.00 93.25 85 VAL A C 1
ATOM 644 O O . VAL A 1 85 ? 12.114 -5.467 -21.599 1.00 93.25 85 VAL A O 1
ATOM 647 N N . ARG A 1 86 ? 11.954 -6.115 -23.752 1.00 92.75 86 ARG A N 1
ATOM 648 C CA . ARG A 1 86 ? 10.787 -5.275 -24.077 1.00 92.75 86 ARG A CA 1
ATOM 649 C C . ARG A 1 86 ? 9.627 -5.530 -23.113 1.00 92.75 86 ARG A C 1
ATOM 651 O O . ARG A 1 86 ? 9.105 -4.578 -22.538 1.00 92.75 86 ARG A O 1
ATOM 658 N N . ARG A 1 87 ? 9.274 -6.796 -22.866 1.00 91.88 87 ARG A N 1
ATOM 659 C CA . ARG A 1 87 ? 8.211 -7.162 -21.912 1.00 91.88 87 ARG A CA 1
ATOM 660 C C . ARG A 1 87 ? 8.521 -6.730 -20.477 1.00 91.88 87 ARG A C 1
ATOM 662 O O . ARG A 1 87 ? 7.628 -6.264 -19.774 1.00 91.88 87 ARG A O 1
ATOM 669 N N . ARG A 1 88 ? 9.782 -6.840 -20.031 1.00 91.62 88 ARG A N 1
ATOM 670 C CA . ARG A 1 88 ? 10.198 -6.358 -18.698 1.00 91.62 88 ARG A CA 1
ATOM 671 C C . ARG A 1 88 ? 10.057 -4.841 -18.569 1.00 91.62 88 ARG A C 1
ATOM 673 O O . ARG A 1 88 ? 9.582 -4.389 -17.529 1.00 91.62 88 ARG A O 1
ATOM 680 N N . VAL A 1 89 ? 10.440 -4.081 -19.601 1.00 93.50 89 VAL A N 1
ATOM 681 C CA . VAL A 1 89 ? 10.248 -2.620 -19.638 1.00 93.50 89 VAL A CA 1
ATOM 682 C C . VAL A 1 89 ? 8.760 -2.285 -19.576 1.00 93.50 89 VAL A C 1
ATOM 684 O O . VAL A 1 89 ? 8.363 -1.541 -18.684 1.00 93.50 89 VAL A O 1
ATOM 687 N N . ALA A 1 90 ? 7.943 -2.878 -20.455 1.00 93.50 90 ALA A N 1
ATOM 688 C CA . ALA A 1 90 ? 6.501 -2.631 -20.512 1.00 93.50 90 ALA A CA 1
ATOM 689 C C . ALA A 1 90 ? 5.839 -2.843 -19.144 1.00 93.50 90 ALA A C 1
ATOM 691 O O . ALA A 1 90 ? 5.276 -1.908 -18.590 1.00 93.50 90 ALA A O 1
ATOM 692 N N . ARG A 1 91 ? 6.054 -4.003 -18.510 1.00 92.69 91 ARG A N 1
ATOM 693 C CA . ARG A 1 91 ? 5.502 -4.297 -17.179 1.00 92.69 91 ARG A CA 1
ATOM 694 C C . ARG A 1 91 ? 5.933 -3.295 -16.097 1.00 92.69 91 ARG A C 1
ATOM 696 O O . ARG A 1 91 ? 5.141 -2.931 -15.225 1.00 92.69 91 ARG A O 1
ATOM 703 N N . CYS A 1 92 ? 7.196 -2.865 -16.109 1.00 91.88 92 CYS A N 1
ATOM 704 C CA . CYS A 1 92 ? 7.698 -1.881 -15.145 1.00 91.88 92 CYS A CA 1
ATOM 705 C C . CYS A 1 92 ? 6.953 -0.542 -15.275 1.00 91.88 92 CYS A C 1
ATOM 707 O O . CYS A 1 92 ? 6.574 0.075 -14.277 1.00 91.88 92 CYS A O 1
ATOM 709 N N . VAL A 1 93 ? 6.686 -0.126 -16.510 1.00 94.00 93 VAL A N 1
ATOM 710 C CA . VAL A 1 93 ? 5.928 1.090 -16.810 1.00 94.00 93 VAL A CA 1
ATOM 711 C C . VAL A 1 93 ? 4.444 0.899 -16.486 1.00 94.00 93 VAL A C 1
ATOM 713 O O . VAL A 1 93 ? 3.875 1.714 -15.758 1.00 94.00 93 VAL A O 1
ATOM 716 N N . ASP A 1 94 ? 3.847 -0.209 -16.921 1.00 95.56 94 ASP A 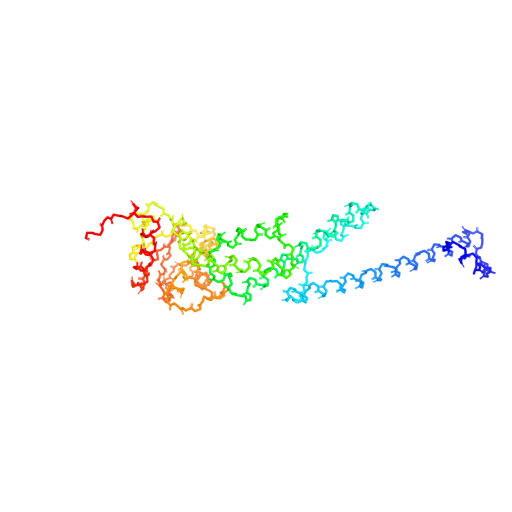N 1
ATOM 717 C CA . ASP A 1 94 ? 2.439 -0.549 -16.706 1.00 95.56 94 ASP A CA 1
ATOM 718 C C . ASP A 1 94 ? 2.080 -0.579 -15.219 1.00 95.56 94 ASP A C 1
ATOM 720 O O . ASP A 1 94 ? 1.122 0.068 -14.805 1.00 95.56 94 ASP A O 1
ATOM 724 N N . SER A 1 95 ? 2.885 -1.238 -14.379 1.00 93.62 95 SER A N 1
ATOM 725 C CA . SER A 1 95 ? 2.679 -1.258 -12.919 1.00 93.62 95 SER A CA 1
ATOM 726 C C . SER A 1 95 ? 2.654 0.148 -12.300 1.00 93.62 95 SER A C 1
ATOM 728 O O . SER A 1 95 ? 1.830 0.445 -11.427 1.00 93.62 95 SER A O 1
ATOM 730 N N . SER A 1 96 ? 3.508 1.057 -12.783 1.00 93.44 96 SER A N 1
ATOM 731 C CA . SER A 1 96 ? 3.513 2.454 -12.341 1.00 93.44 96 SER A CA 1
ATOM 732 C C . SER A 1 96 ? 2.272 3.213 -12.814 1.00 93.44 96 SER A C 1
ATOM 734 O O . SER A 1 96 ? 1.698 3.980 -12.038 1.00 93.44 96 SER A O 1
ATOM 736 N N . ILE A 1 97 ? 1.827 2.986 -14.051 1.00 95.56 97 ILE A N 1
ATOM 737 C CA . ILE A 1 97 ? 0.617 3.615 -14.591 1.00 95.56 97 ILE A CA 1
ATOM 738 C C . ILE A 1 97 ? -0.635 3.084 -13.881 1.00 95.56 97 ILE A C 1
ATOM 740 O O . ILE A 1 97 ? -1.489 3.874 -13.486 1.00 95.56 97 ILE A O 1
ATOM 744 N N . TRP A 1 98 ? -0.738 1.780 -13.623 1.00 96.19 98 TRP A N 1
ATOM 745 C CA . TRP A 1 98 ? -1.835 1.213 -12.837 1.00 96.19 98 TRP A CA 1
ATOM 746 C C . TRP A 1 98 ? -1.890 1.790 -11.428 1.00 96.19 98 TRP A C 1
ATOM 748 O O . TRP A 1 98 ? -2.969 2.144 -10.957 1.00 96.19 98 TRP A O 1
ATOM 758 N N . THR A 1 99 ? -0.736 1.963 -10.778 1.00 92.88 99 THR A N 1
ATOM 759 C CA . THR A 1 99 ? -0.655 2.629 -9.470 1.00 92.88 99 THR A CA 1
ATOM 760 C C . THR A 1 99 ? -1.237 4.047 -9.533 1.00 92.88 99 THR A C 1
ATOM 762 O O . THR A 1 99 ? -2.045 4.423 -8.678 1.00 92.88 99 THR A O 1
ATOM 765 N N . ARG A 1 100 ? -0.896 4.825 -10.573 1.00 93.50 100 ARG A N 1
ATOM 766 C CA . ARG A 1 100 ? -1.479 6.154 -10.823 1.00 93.50 100 ARG A CA 1
ATOM 767 C C . ARG A 1 100 ? -2.996 6.070 -11.002 1.00 93.50 100 ARG A C 1
ATOM 769 O O . ARG A 1 100 ? -3.726 6.763 -10.295 1.00 93.50 100 ARG A O 1
ATOM 776 N N . LEU A 1 101 ? -3.474 5.216 -11.907 1.00 94.75 101 LEU A N 1
ATOM 777 C CA . LEU A 1 101 ? -4.899 5.080 -12.226 1.00 94.75 101 LEU A CA 1
ATOM 778 C C . LEU A 1 101 ? -5.725 4.702 -10.988 1.00 94.75 101 LEU A C 1
ATOM 780 O O . LEU A 1 101 ? -6.753 5.320 -10.709 1.00 94.75 101 LEU A O 1
ATOM 784 N N . MET A 1 102 ? -5.261 3.731 -10.203 1.00 92.38 102 MET A N 1
ATOM 785 C CA . MET A 1 102 ? -5.924 3.282 -8.973 1.00 92.38 102 MET A CA 1
ATOM 786 C C . MET A 1 102 ? -5.965 4.366 -7.892 1.00 92.38 102 MET A C 1
ATOM 788 O O . MET A 1 102 ? -6.949 4.478 -7.156 1.00 92.38 102 MET A O 1
ATOM 792 N N . THR A 1 103 ? -4.921 5.194 -7.823 1.00 89.50 103 THR A N 1
ATOM 793 C CA . THR A 1 103 ? -4.858 6.339 -6.907 1.00 89.50 103 THR A CA 1
ATOM 794 C C . THR A 1 103 ? -5.838 7.433 -7.331 1.00 89.50 103 THR A C 1
ATOM 796 O O . THR A 1 103 ? -6.656 7.873 -6.525 1.00 89.50 103 THR A O 1
ATOM 799 N N . GLN A 1 104 ? -5.811 7.845 -8.601 1.00 89.38 104 GLN A N 1
ATOM 800 C CA . GLN A 1 104 ? -6.608 8.971 -9.111 1.00 89.38 104 GLN A CA 1
ATOM 801 C C . GLN A 1 104 ? -8.107 8.684 -9.166 1.00 89.38 104 GLN A C 1
ATOM 803 O O . GLN A 1 104 ? -8.923 9.572 -8.933 1.00 89.38 104 GLN A O 1
ATOM 808 N N . THR A 1 105 ? -8.480 7.434 -9.427 1.00 88.00 105 THR A N 1
ATOM 809 C CA . THR A 1 105 ? -9.883 6.990 -9.376 1.00 88.00 105 THR A CA 1
ATOM 810 C C . THR A 1 105 ? -10.386 6.770 -7.949 1.00 88.00 105 THR A C 1
ATOM 812 O O . THR A 1 105 ? -11.567 6.490 -7.740 1.00 88.00 105 THR A O 1
ATOM 815 N N . GLY A 1 106 ? -9.502 6.883 -6.953 1.00 86.31 106 GLY A N 1
ATOM 816 C CA . GLY A 1 106 ? -9.818 6.646 -5.553 1.00 86.31 106 GLY A CA 1
ATOM 817 C C . GLY A 1 106 ? -10.079 5.176 -5.227 1.00 86.31 106 GLY A C 1
ATOM 818 O O . GLY A 1 106 ? -10.588 4.893 -4.146 1.00 86.31 106 GLY A O 1
ATOM 819 N N . MET A 1 107 ? -9.745 4.223 -6.103 1.00 88.06 107 MET A N 1
ATOM 820 C CA . MET A 1 107 ? -10.001 2.805 -5.838 1.00 88.06 107 MET A CA 1
ATOM 821 C C . MET A 1 107 ? -9.192 2.288 -4.642 1.00 88.06 107 MET A C 1
ATOM 823 O O . MET A 1 107 ? -9.733 1.581 -3.794 1.00 88.06 107 MET A O 1
ATOM 827 N N . PHE A 1 108 ? -7.940 2.735 -4.489 1.00 88.88 108 PHE A N 1
ATOM 828 C CA . PHE A 1 108 ? -7.137 2.413 -3.303 1.00 88.88 108 PHE A CA 1
ATOM 829 C C . PHE A 1 108 ? -7.739 2.922 -1.990 1.00 88.88 108 PHE A C 1
ATOM 831 O O . PHE A 1 108 ? -7.503 2.331 -0.941 1.00 88.88 108 PHE A O 1
ATOM 838 N N . THR A 1 109 ? -8.577 3.963 -2.023 1.00 85.62 109 THR A N 1
ATOM 839 C CA . THR A 1 109 ? -9.248 4.464 -0.810 1.00 85.62 109 THR A CA 1
ATOM 840 C C . THR A 1 109 ? -10.328 3.523 -0.284 1.00 85.62 109 THR A C 1
ATOM 842 O O . THR A 1 109 ? -10.807 3.715 0.829 1.00 85.62 109 THR A O 1
ATOM 845 N N . LEU A 1 110 ? -10.717 2.514 -1.066 1.00 84.75 110 LEU A N 1
ATOM 846 C CA . LEU A 1 110 ? -11.753 1.541 -0.720 1.00 84.75 110 LEU A CA 1
ATOM 847 C C . LEU A 1 110 ? -11.172 0.210 -0.235 1.00 84.75 110 LEU A C 1
ATOM 849 O O . LEU A 1 110 ? -11.900 -0.587 0.350 1.00 84.75 110 LEU A O 1
ATOM 853 N N . MET A 1 111 ? -9.889 -0.030 -0.496 1.00 90.69 111 MET A N 1
ATOM 854 C CA . MET A 1 111 ? -9.213 -1.300 -0.246 1.00 90.69 111 MET A CA 1
ATOM 855 C C . MET A 1 111 ? -8.585 -1.329 1.156 1.00 90.69 111 MET A C 1
ATOM 857 O O . MET A 1 111 ? -8.139 -0.301 1.669 1.00 90.69 111 MET A O 1
ATOM 861 N N . SER A 1 112 ? -8.561 -2.497 1.800 1.00 90.50 112 SER A N 1
ATOM 862 C CA . SER A 1 112 ? -7.724 -2.788 2.974 1.00 90.50 112 SER A CA 1
ATOM 863 C C . SER A 1 112 ? -6.245 -2.845 2.589 1.00 90.50 112 SER A C 1
ATOM 865 O O . SER A 1 112 ? -5.904 -2.931 1.405 1.00 90.50 112 SER A O 1
ATOM 867 N N . SER A 1 113 ? -5.348 -2.835 3.578 1.00 89.88 113 SER A N 1
ATOM 868 C CA . SER A 1 113 ? -3.925 -3.047 3.312 1.00 89.88 113 SER A CA 1
ATOM 869 C C . SER A 1 113 ? -3.667 -4.416 2.682 1.00 89.88 113 SER A C 1
ATOM 871 O O . SER A 1 113 ? -2.856 -4.517 1.774 1.00 89.88 113 SER A O 1
ATOM 873 N N . GLU A 1 114 ? -4.404 -5.455 3.088 1.00 90.50 114 GLU A N 1
ATOM 874 C CA . GLU A 1 114 ? -4.265 -6.801 2.513 1.00 90.50 114 GLU A CA 1
ATOM 875 C C . GLU A 1 114 ? -4.715 -6.852 1.043 1.00 90.50 114 GLU A C 1
ATOM 877 O O . GLU A 1 114 ? -4.079 -7.494 0.208 1.00 90.50 114 GLU A O 1
ATOM 882 N N . GLN A 1 115 ? -5.800 -6.155 0.698 1.00 91.69 115 GLN A N 1
ATOM 883 C CA . GLN A 1 115 ? -6.242 -6.027 -0.693 1.00 91.69 115 GLN A CA 1
ATOM 884 C C . GLN A 1 115 ? -5.236 -5.233 -1.535 1.00 91.69 115 GLN A C 1
ATOM 886 O O . GLN A 1 115 ? -4.990 -5.590 -2.686 1.00 91.69 115 GLN A O 1
ATOM 891 N N . HIS A 1 116 ? -4.633 -4.191 -0.959 1.00 90.25 116 HIS A N 1
ATOM 892 C CA . HIS A 1 116 ? -3.577 -3.420 -1.609 1.00 90.25 116 HIS A CA 1
ATOM 893 C C . HIS A 1 116 ? -2.314 -4.262 -1.845 1.00 90.25 116 HIS A C 1
ATOM 895 O O . HIS A 1 116 ? -1.718 -4.178 -2.916 1.00 90.25 116 HIS A O 1
ATOM 901 N N . ASP A 1 117 ? -1.926 -5.103 -0.884 1.00 91.19 117 ASP A N 1
ATOM 902 C CA . ASP A 1 117 ? -0.786 -6.012 -1.022 1.00 91.19 117 ASP A CA 1
ATOM 903 C C . ASP A 1 117 ? -1.033 -7.033 -2.142 1.00 91.19 117 ASP A C 1
ATOM 905 O O . ASP A 1 117 ? -0.206 -7.158 -3.039 1.00 91.19 117 ASP A O 1
ATOM 909 N N . LYS A 1 118 ? -2.218 -7.660 -2.189 1.00 91.94 118 LYS A N 1
ATOM 910 C CA . LYS A 1 118 ? -2.594 -8.581 -3.283 1.00 91.94 118 LYS A CA 1
ATOM 911 C C . LYS A 1 118 ? -2.578 -7.907 -4.653 1.00 91.94 118 LYS A C 1
ATOM 913 O O . LYS A 1 118 ? -2.136 -8.503 -5.632 1.00 91.94 118 LYS A O 1
ATOM 918 N N . TRP A 1 119 ? -3.063 -6.669 -4.729 1.00 92.19 119 TRP A N 1
ATOM 919 C CA . TRP A 1 119 ? -3.019 -5.888 -5.962 1.00 92.19 119 TRP A CA 1
ATOM 920 C C . TRP A 1 119 ? -1.577 -5.595 -6.390 1.00 92.19 119 TRP A C 1
ATOM 922 O O . TRP A 1 119 ? -1.228 -5.783 -7.554 1.00 92.19 119 TRP A O 1
ATOM 932 N N . ASN A 1 120 ? -0.721 -5.180 -5.455 1.00 91.56 120 ASN A N 1
ATOM 933 C CA . ASN A 1 120 ? 0.696 -4.958 -5.727 1.00 91.56 120 ASN A CA 1
ATOM 934 C C . ASN A 1 120 ? 1.392 -6.242 -6.190 1.00 91.56 120 ASN A C 1
ATOM 936 O O . ASN A 1 120 ? 2.118 -6.206 -7.181 1.00 91.56 120 ASN A O 1
ATOM 940 N N . ASP A 1 121 ? 1.142 -7.369 -5.525 1.00 92.88 121 ASP A N 1
ATOM 941 C CA . ASP A 1 121 ? 1.696 -8.665 -5.914 1.00 92.88 121 ASP A CA 1
ATOM 942 C C . ASP A 1 121 ? 1.325 -9.002 -7.364 1.00 92.88 121 ASP A C 1
ATOM 944 O O . ASP A 1 121 ? 2.195 -9.371 -8.155 1.00 92.88 121 ASP A O 1
ATOM 948 N N . GLN A 1 122 ? 0.064 -8.779 -7.756 1.00 92.56 122 GLN A N 1
ATOM 949 C CA . GLN A 1 122 ? -0.375 -8.949 -9.140 1.00 92.56 122 GLN A CA 1
ATOM 950 C C . GLN A 1 122 ? 0.369 -7.999 -10.095 1.00 92.56 122 GLN A C 1
ATOM 952 O O . GLN A 1 122 ? 0.906 -8.454 -11.107 1.00 92.56 122 GLN A O 1
ATOM 957 N N . LEU A 1 123 ? 0.458 -6.704 -9.768 1.00 91.06 123 LEU A N 1
ATOM 958 C CA . LEU A 1 123 ? 1.122 -5.695 -10.606 1.00 91.06 123 LEU A CA 1
ATOM 959 C C . LEU A 1 123 ? 2.612 -5.970 -10.843 1.00 91.06 123 LEU A C 1
ATOM 961 O O . LEU A 1 123 ? 3.137 -5.634 -11.907 1.00 91.06 123 LEU A O 1
ATOM 965 N N . TYR A 1 124 ? 3.304 -6.559 -9.869 1.00 86.88 124 TYR A N 1
ATOM 966 C CA . TYR A 1 124 ? 4.730 -6.874 -9.978 1.00 86.88 124 TYR A CA 1
ATOM 967 C C . TYR A 1 124 ? 5.007 -8.311 -10.461 1.00 86.88 124 TYR A C 1
ATOM 969 O O . TYR A 1 124 ? 6.169 -8.689 -10.627 1.00 86.88 124 TYR A O 1
ATOM 977 N N . SER A 1 125 ? 3.963 -9.093 -10.753 1.00 89.50 125 SER A N 1
ATOM 978 C CA . SER A 1 125 ? 4.056 -10.458 -11.290 1.00 89.50 125 SER A CA 1
ATOM 979 C C . SER A 1 125 ? 4.018 -10.513 -12.828 1.00 89.50 125 SER A C 1
ATOM 981 O O . SER A 1 125 ? 4.003 -9.498 -13.521 1.00 89.50 125 SER A O 1
ATOM 983 N N . GLU A 1 126 ? 4.029 -11.712 -13.414 1.00 86.31 126 GLU A N 1
ATOM 984 C CA . GLU A 1 126 ? 3.775 -11.902 -14.855 1.00 86.31 126 GLU A CA 1
ATOM 985 C C . GLU A 1 126 ? 2.308 -11.669 -15.253 1.00 86.31 126 GLU A C 1
ATOM 987 O O . GLU A 1 126 ? 2.021 -11.539 -16.438 1.00 86.31 126 GLU A O 1
ATOM 992 N N . GLU A 1 127 ? 1.401 -11.554 -14.280 1.00 89.75 127 GLU A N 1
ATOM 993 C CA . GLU A 1 127 ? -0.037 -11.348 -14.488 1.00 89.75 127 GLU A CA 1
ATOM 994 C C . GLU A 1 127 ? -0.438 -9.865 -14.560 1.00 89.75 127 GLU A C 1
ATOM 996 O O . GLU A 1 127 ? -1.628 -9.546 -14.610 1.00 89.75 127 GLU A O 1
ATOM 1001 N N . CYS A 1 128 ? 0.535 -8.947 -14.544 1.00 93.06 128 CYS A N 1
ATOM 1002 C CA . CYS A 1 128 ? 0.274 -7.518 -14.682 1.00 93.06 128 CYS A CA 1
ATOM 1003 C C . CYS A 1 128 ? -0.395 -7.237 -16.039 1.00 93.06 128 CYS A C 1
ATOM 1005 O O . CYS A 1 128 ? 0.197 -7.545 -17.079 1.00 93.06 128 CYS A O 1
ATOM 1007 N N . PRO A 1 129 ? -1.615 -6.670 -16.060 1.00 93.00 129 PRO A N 1
ATOM 1008 C CA . PRO A 1 129 ? -2.298 -6.392 -17.311 1.00 93.00 129 PRO A CA 1
ATOM 1009 C C . PRO A 1 129 ? -1.593 -5.259 -18.057 1.00 93.00 129 PRO A C 1
ATOM 1011 O O . PRO A 1 129 ? -1.290 -4.219 -17.475 1.00 93.00 129 PRO A O 1
ATOM 1014 N N . GLU A 1 130 ? -1.384 -5.432 -19.360 1.00 95.25 130 GLU A N 1
ATOM 1015 C CA . GLU A 1 130 ? -0.855 -4.368 -20.217 1.00 95.25 130 GLU A CA 1
ATOM 1016 C C . GLU A 1 130 ? -1.775 -3.142 -20.166 1.00 95.25 130 GLU A C 1
ATOM 1018 O O . GLU A 1 130 ? -3.008 -3.280 -20.192 1.00 95.25 130 GLU A O 1
ATOM 1023 N N . VAL A 1 131 ? -1.205 -1.937 -20.119 1.00 96.75 131 VAL A N 1
ATOM 1024 C CA . VAL A 1 131 ? -2.001 -0.707 -20.138 1.00 96.75 131 VAL A CA 1
ATOM 1025 C C . VAL A 1 131 ? -2.467 -0.412 -21.562 1.00 96.75 131 VAL A C 1
ATOM 1027 O O . VAL A 1 131 ? -1.855 0.330 -22.327 1.00 96.75 131 VAL A O 1
ATOM 1030 N N . THR A 1 132 ? -3.621 -0.977 -21.900 1.00 96.88 132 THR A N 1
ATOM 1031 C CA . THR A 1 132 ? -4.401 -0.657 -23.099 1.00 96.88 132 THR A CA 1
ATOM 1032 C C . THR A 1 132 ? -5.755 -0.086 -22.692 1.00 96.88 132 THR A C 1
ATOM 1034 O O . THR A 1 132 ? -6.224 -0.312 -21.575 1.00 96.88 132 THR A O 1
ATOM 1037 N N . LEU A 1 133 ? -6.417 0.652 -23.588 1.00 96.62 133 LEU A N 1
ATOM 1038 C CA . LEU A 1 133 ? -7.733 1.225 -23.289 1.00 96.62 133 LEU A CA 1
ATOM 1039 C C . LEU A 1 133 ? -8.750 0.143 -22.888 1.00 96.62 133 LEU A C 1
ATOM 1041 O O . LEU A 1 133 ? -9.472 0.318 -21.908 1.00 96.62 133 LEU A O 1
ATOM 1045 N N . ASP A 1 134 ? -8.759 -0.985 -23.598 1.00 97.50 134 ASP A N 1
ATOM 1046 C CA . ASP A 1 134 ? -9.673 -2.097 -23.334 1.00 97.50 134 ASP A CA 1
ATOM 1047 C C . ASP A 1 134 ? -9.406 -2.736 -21.965 1.00 97.50 134 ASP A C 1
ATOM 1049 O O . ASP A 1 134 ? -10.345 -2.956 -21.194 1.00 97.50 134 ASP A O 1
ATOM 1053 N N . ASN A 1 135 ? -8.134 -2.962 -21.613 1.00 97.00 135 ASN A N 1
ATOM 1054 C CA . ASN A 1 135 ? -7.761 -3.499 -20.301 1.00 97.00 135 ASN A CA 1
ATOM 1055 C C . ASN A 1 135 ? -8.107 -2.522 -19.172 1.00 97.00 135 ASN A C 1
ATOM 1057 O O . ASN A 1 135 ? -8.619 -2.941 -18.135 1.00 97.00 135 ASN A O 1
ATOM 1061 N N . VAL A 1 136 ? -7.877 -1.220 -19.369 1.00 96.62 136 VAL A N 1
ATOM 1062 C CA . VAL A 1 136 ? -8.257 -0.169 -18.412 1.00 96.62 136 VAL A CA 1
ATOM 1063 C C . VAL A 1 136 ? -9.765 -0.172 -18.186 1.00 96.62 136 VAL A C 1
ATOM 1065 O O . VAL A 1 136 ? -10.209 -0.276 -17.042 1.00 96.62 136 VAL A O 1
ATOM 1068 N N . ILE A 1 137 ? -10.562 -0.126 -19.254 1.00 96.12 137 ILE A N 1
ATOM 1069 C CA . ILE A 1 137 ? -12.025 -0.127 -19.154 1.00 96.12 137 ILE A CA 1
ATOM 1070 C C . ILE A 1 137 ? -12.523 -1.403 -18.467 1.00 96.12 137 ILE A C 1
ATOM 1072 O O . ILE A 1 137 ? -13.315 -1.310 -17.528 1.00 96.12 137 ILE A O 1
ATOM 1076 N N . SER A 1 138 ? -12.043 -2.573 -18.889 1.00 96.75 138 SER A N 1
ATOM 1077 C CA . SER A 1 138 ? -12.444 -3.869 -18.330 1.00 96.75 138 SER A CA 1
ATOM 1078 C C . SER A 1 138 ? -12.137 -3.968 -16.830 1.00 96.75 138 SER A C 1
ATOM 1080 O O . SER A 1 138 ? -13.017 -4.277 -16.020 1.00 96.75 138 SER A O 1
ATOM 1082 N N . THR A 1 139 ? -10.916 -3.605 -16.429 1.00 94.50 139 THR A N 1
ATOM 1083 C CA . THR A 1 139 ? -10.489 -3.618 -15.024 1.00 94.50 139 THR A CA 1
ATOM 1084 C C . THR A 1 139 ? -11.321 -2.658 -14.177 1.00 94.50 139 THR A C 1
ATOM 1086 O O . THR A 1 139 ? -11.817 -3.044 -13.118 1.00 94.50 139 THR A O 1
ATOM 1089 N N . PHE A 1 140 ? -11.555 -1.426 -14.640 1.00 93.88 140 PHE A N 1
ATOM 1090 C CA . PHE A 1 140 ? -12.368 -0.472 -13.883 1.00 93.88 140 PHE A CA 1
ATOM 1091 C C . PHE A 1 140 ? -13.845 -0.860 -13.818 1.00 93.88 140 PHE A C 1
ATOM 1093 O O . PHE A 1 140 ? -14.465 -0.663 -12.774 1.00 93.88 140 PHE A O 1
ATOM 1100 N N . GLN A 1 141 ? -14.415 -1.458 -14.867 1.00 94.19 141 GLN A N 1
ATOM 1101 C CA . GLN A 1 141 ? -15.769 -2.018 -14.814 1.00 94.19 141 GLN A CA 1
ATOM 1102 C C . GLN A 1 141 ? -15.875 -3.108 -13.746 1.00 94.19 141 GLN A C 1
ATOM 1104 O O . GLN A 1 141 ? -16.811 -3.088 -12.943 1.00 94.19 141 GLN A O 1
ATOM 1109 N N . HIS A 1 142 ? -14.895 -4.014 -13.692 1.00 92.00 142 HIS A N 1
ATOM 1110 C CA . HIS A 1 142 ? -14.843 -5.053 -12.673 1.00 92.00 142 HIS A CA 1
ATOM 1111 C C . HIS A 1 142 ? -14.737 -4.460 -11.261 1.00 92.00 142 HIS A C 1
ATOM 1113 O O . HIS A 1 142 ? -15.544 -4.799 -10.397 1.00 92.00 142 HIS A O 1
ATOM 1119 N N . LEU A 1 143 ? -13.805 -3.528 -11.040 1.00 91.06 143 LEU A N 1
ATOM 1120 C CA . LEU A 1 143 ? -13.598 -2.870 -9.744 1.00 91.06 143 LEU A CA 1
ATOM 1121 C C . LEU A 1 143 ? -14.822 -2.063 -9.289 1.00 91.06 143 LEU A C 1
ATOM 1123 O O . LEU A 1 143 ? -15.162 -2.046 -8.107 1.00 91.06 143 LEU A O 1
ATOM 1127 N N . HIS A 1 144 ? -15.518 -1.402 -10.216 1.00 89.88 144 HIS A N 1
ATOM 1128 C CA . HIS A 1 144 ? -16.757 -0.694 -9.904 1.00 89.88 144 HIS A CA 1
ATOM 1129 C C . HIS A 1 144 ? -17.893 -1.651 -9.545 1.00 89.88 144 HIS A C 1
ATOM 1131 O O . HIS A 1 144 ? -18.611 -1.392 -8.577 1.00 89.88 144 HIS A O 1
ATOM 1137 N N . ALA A 1 145 ? -18.045 -2.755 -10.280 1.00 91.00 145 ALA A N 1
ATOM 1138 C CA . ALA A 1 145 ? -19.050 -3.772 -9.986 1.00 91.00 145 ALA A CA 1
ATOM 1139 C C . ALA A 1 145 ? -18.792 -4.463 -8.635 1.00 91.00 145 ALA A C 1
ATOM 1141 O O . ALA A 1 145 ? -19.737 -4.757 -7.903 1.00 91.00 145 ALA A O 1
ATOM 1142 N N . SER A 1 146 ? -17.522 -4.668 -8.271 1.00 89.75 146 SER A N 1
ATOM 1143 C CA . SER A 1 146 ? -17.115 -5.298 -7.012 1.00 89.75 146 SER A CA 1
ATOM 1144 C C . SER A 1 146 ? -16.895 -4.316 -5.858 1.00 89.75 146 SER A C 1
ATOM 1146 O O . SER A 1 146 ? -16.639 -4.754 -4.744 1.00 89.75 146 SER A O 1
ATOM 1148 N N . LYS A 1 147 ? -17.065 -2.999 -6.044 1.00 87.94 147 LYS A N 1
ATOM 1149 C CA . LYS A 1 147 ? -16.778 -1.971 -5.021 1.00 87.94 147 LYS A CA 1
ATOM 1150 C C . LYS A 1 147 ? -17.396 -2.256 -3.646 1.00 87.94 147 LYS A C 1
ATOM 1152 O O . LYS A 1 147 ? -16.729 -2.094 -2.624 1.00 87.94 147 LYS A O 1
ATOM 1157 N N . ASN A 1 148 ? -18.661 -2.678 -3.611 1.00 87.44 148 ASN A N 1
ATOM 1158 C CA . ASN A 1 148 ? -19.332 -3.019 -2.353 1.00 87.44 148 ASN A CA 1
ATOM 1159 C C . ASN A 1 148 ? -18.724 -4.273 -1.709 1.00 87.44 148 ASN A C 1
ATOM 1161 O O . ASN A 1 148 ? -18.562 -4.318 -0.494 1.00 87.44 148 ASN A O 1
ATOM 1165 N N . GLU A 1 149 ? -18.361 -5.271 -2.514 1.00 89.56 149 GLU A N 1
ATOM 1166 C CA . GLU A 1 149 ? -17.672 -6.480 -2.052 1.00 89.56 149 GLU A CA 1
ATOM 1167 C C . GLU A 1 149 ? -16.285 -6.151 -1.494 1.00 89.56 149 GLU A C 1
ATOM 1169 O O . GLU A 1 149 ? -15.932 -6.619 -0.413 1.00 89.56 149 GLU A O 1
ATOM 1174 N N . THR A 1 150 ? -15.529 -5.302 -2.196 1.00 89.69 150 THR A N 1
ATOM 1175 C CA . THR A 1 150 ? -14.209 -4.816 -1.782 1.00 89.69 150 THR A CA 1
ATOM 1176 C C . THR A 1 150 ? -14.290 -4.154 -0.416 1.00 89.69 150 THR A C 1
ATOM 1178 O O . THR A 1 150 ? -13.524 -4.508 0.476 1.00 89.69 150 THR A O 1
ATOM 1181 N N . PHE A 1 151 ? -15.270 -3.270 -0.224 1.00 89.12 151 PHE A N 1
ATOM 1182 C CA . PHE A 1 151 ? -15.517 -2.611 1.053 1.00 89.12 151 PHE A CA 1
ATOM 1183 C C . PHE A 1 151 ? -15.840 -3.605 2.180 1.00 89.12 151 PHE A C 1
ATOM 1185 O O . PHE A 1 151 ? -15.253 -3.535 3.260 1.00 89.12 151 PHE A O 1
ATOM 1192 N N . VAL A 1 152 ? -16.753 -4.549 1.935 1.00 89.75 152 VAL A N 1
ATOM 1193 C CA . VAL A 1 152 ? -17.136 -5.555 2.938 1.00 89.75 152 VAL A CA 1
ATOM 1194 C C . VAL A 1 152 ? -15.960 -6.468 3.285 1.00 89.75 152 VAL A C 1
ATOM 1196 O O . VAL A 1 152 ? -15.728 -6.746 4.458 1.00 89.75 152 VAL A O 1
ATOM 1199 N N . THR A 1 153 ? -15.181 -6.886 2.290 1.00 90.06 153 THR A N 1
ATOM 1200 C CA . THR A 1 153 ? -13.959 -7.670 2.502 1.00 90.06 153 THR A CA 1
ATOM 1201 C C . THR A 1 153 ? -12.940 -6.886 3.323 1.00 90.06 153 THR A C 1
ATOM 1203 O O . THR A 1 153 ? -12.369 -7.442 4.254 1.00 90.06 153 THR A O 1
ATOM 1206 N N . GLY A 1 154 ? -12.791 -5.580 3.079 1.00 89.62 154 GLY A N 1
ATOM 1207 C CA . GLY A 1 154 ? -11.907 -4.741 3.883 1.00 89.62 154 GLY A CA 1
ATOM 1208 C C . GLY A 1 154 ? -12.312 -4.673 5.359 1.00 89.62 154 GLY A C 1
ATOM 1209 O O . GLY A 1 154 ? -11.450 -4.722 6.233 1.00 89.62 154 GLY A O 1
ATOM 1210 N N . ILE A 1 155 ? -13.617 -4.655 5.665 1.00 88.69 155 ILE A N 1
ATOM 1211 C CA . ILE A 1 155 ? -14.100 -4.811 7.048 1.00 88.69 155 ILE A CA 1
ATOM 1212 C C . ILE A 1 155 ? -13.699 -6.185 7.599 1.00 88.69 155 ILE A C 1
ATOM 1214 O O . ILE A 1 155 ? -13.189 -6.269 8.712 1.00 88.69 155 ILE A O 1
ATOM 1218 N N . ILE A 1 156 ? -13.894 -7.263 6.838 1.00 88.06 156 ILE A N 1
ATOM 1219 C CA . ILE A 1 156 ? -13.544 -8.625 7.272 1.00 88.06 156 ILE A CA 1
ATOM 1220 C C . ILE A 1 156 ? -12.043 -8.747 7.578 1.00 88.06 156 ILE A C 1
ATOM 1222 O O . ILE A 1 156 ? -11.679 -9.365 8.580 1.00 88.06 156 ILE A O 1
ATOM 1226 N N . ASP A 1 157 ? -11.175 -8.132 6.776 1.00 88.56 157 ASP A N 1
ATOM 1227 C CA . ASP A 1 157 ? -9.723 -8.153 6.982 1.00 88.56 157 ASP A CA 1
ATOM 1228 C C . ASP A 1 157 ? -9.321 -7.458 8.299 1.00 88.56 157 ASP A C 1
ATOM 1230 O O . ASP A 1 157 ? -8.439 -7.940 9.017 1.00 88.56 157 ASP A O 1
ATOM 1234 N N . VAL A 1 158 ? -10.024 -6.387 8.694 1.00 87.00 158 VAL A N 1
ATOM 1235 C CA . VAL A 1 158 ? -9.851 -5.754 10.017 1.00 87.00 158 VAL A CA 1
ATOM 1236 C C . VAL A 1 158 ? -10.167 -6.747 11.135 1.00 87.00 158 VAL A C 1
ATOM 1238 O O . VAL A 1 158 ? -9.396 -6.860 12.090 1.00 87.00 158 VAL A O 1
ATOM 1241 N N . PHE A 1 159 ? -11.261 -7.506 11.015 1.00 84.62 159 PHE A N 1
ATOM 1242 C CA . PHE A 1 159 ? -11.607 -8.529 12.001 1.00 84.62 159 PHE A CA 1
ATOM 1243 C C . PHE A 1 159 ? -10.571 -9.647 12.037 1.00 84.62 159 PHE A C 1
ATOM 1245 O O . PHE A 1 159 ? -10.079 -9.950 13.116 1.00 84.62 159 PHE A O 1
ATOM 1252 N N . ARG A 1 160 ? -10.187 -10.228 10.893 1.00 83.00 160 ARG A N 1
ATOM 1253 C CA . ARG A 1 160 ? -9.228 -11.352 10.815 1.00 83.00 160 ARG A CA 1
ATOM 1254 C C . ARG A 1 160 ? -7.913 -11.089 11.547 1.00 83.00 160 ARG A C 1
ATOM 1256 O O . ARG A 1 160 ? -7.330 -12.018 12.099 1.00 83.00 160 ARG A O 1
ATOM 1263 N N . ASN A 1 161 ? -7.487 -9.832 11.572 1.00 79.00 161 ASN A N 1
ATOM 1264 C CA . ASN A 1 161 ? -6.244 -9.393 12.193 1.00 79.00 161 ASN A CA 1
ATOM 1265 C C . ASN A 1 161 ? -6.368 -9.037 13.693 1.00 79.00 161 ASN A C 1
ATOM 1267 O O . ASN A 1 161 ? -5.399 -8.573 14.296 1.00 79.00 161 ASN A O 1
ATOM 1271 N N . LEU A 1 162 ? -7.530 -9.243 14.327 1.00 82.06 162 LEU A N 1
ATOM 1272 C CA . LEU A 1 162 ? -7.684 -9.096 15.778 1.00 82.06 162 LEU A CA 1
ATOM 1273 C C . LEU A 1 162 ? -6.969 -10.223 16.541 1.00 82.06 162 LEU A C 1
ATOM 1275 O O . LEU A 1 162 ? -6.890 -11.364 16.097 1.00 82.06 162 LEU A O 1
ATOM 1279 N N . SER A 1 163 ? -6.502 -9.918 17.756 1.00 75.88 163 SER A N 1
ATOM 1280 C CA . SER A 1 163 ? -6.037 -10.950 18.692 1.00 75.88 163 SER A CA 1
ATOM 1281 C C . SER A 1 163 ? -7.235 -11.659 19.329 1.00 75.88 163 SER A C 1
ATOM 1283 O O . SER A 1 163 ? -8.104 -11.017 19.918 1.00 75.88 163 SER A O 1
ATOM 1285 N N . TRP A 1 164 ? -7.282 -12.984 19.241 1.00 76.81 164 TRP A N 1
ATOM 1286 C CA . TRP A 1 164 ? -8.438 -13.777 19.677 1.00 76.81 164 TRP A CA 1
ATOM 1287 C C . TRP A 1 164 ? -8.380 -14.235 21.134 1.00 76.81 164 TRP A C 1
ATOM 1289 O O . TRP A 1 164 ? -9.357 -14.760 21.660 1.00 76.81 164 TRP A O 1
ATOM 1299 N N . ASP A 1 165 ? -7.268 -13.972 21.816 1.00 74.88 165 ASP A N 1
ATOM 1300 C CA . ASP A 1 165 ? -7.039 -14.410 23.197 1.00 74.88 165 ASP A CA 1
ATOM 1301 C C . ASP A 1 165 ? -7.843 -13.594 24.229 1.00 74.88 165 ASP A C 1
ATOM 1303 O O . ASP A 1 165 ? -7.865 -13.900 25.425 1.00 74.88 165 ASP A O 1
ATOM 1307 N N . TYR A 1 166 ? -8.518 -12.530 23.785 1.00 77.12 166 TYR A N 1
ATOM 1308 C CA . TYR A 1 166 ? -9.222 -11.585 24.642 1.00 77.12 166 TYR A CA 1
ATOM 1309 C C . TYR A 1 166 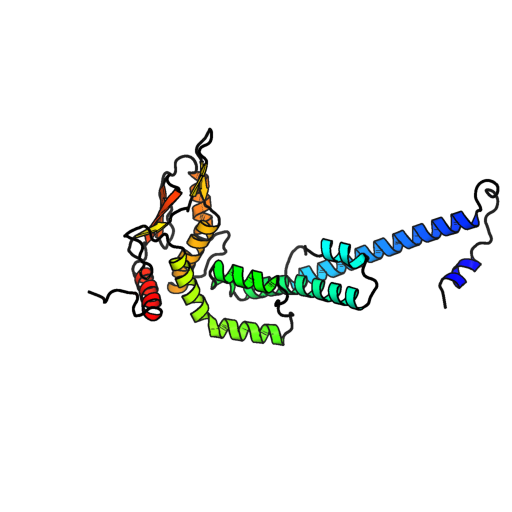? -10.735 -11.778 24.591 1.00 77.12 166 TYR A C 1
ATOM 1311 O O . TYR A 1 166 ? -11.354 -11.606 23.550 1.00 77.12 166 TYR A O 1
ATOM 1319 N N . LYS A 1 167 ? -11.366 -11.975 25.758 1.00 73.06 167 LYS A N 1
ATOM 1320 C CA . LYS A 1 167 ? -12.833 -12.115 25.897 1.00 73.06 167 LYS A CA 1
ATOM 1321 C C . LYS A 1 167 ? -13.648 -10.967 25.285 1.00 73.06 167 LYS A C 1
ATOM 1323 O O . LYS A 1 167 ? -14.817 -11.150 24.968 1.00 73.06 167 LYS A O 1
ATOM 1328 N N . THR A 1 168 ? -13.071 -9.767 25.192 1.00 72.19 168 THR A N 1
ATOM 1329 C CA . THR A 1 168 ? -13.734 -8.590 24.605 1.00 72.19 168 THR A CA 1
ATOM 1330 C C . THR A 1 168 ? -13.698 -8.577 23.080 1.00 72.19 168 THR A C 1
ATOM 1332 O O . THR A 1 168 ? -14.506 -7.876 22.468 1.00 72.19 168 THR A O 1
ATOM 1335 N N . ASN A 1 169 ? -12.778 -9.332 22.477 1.00 79.44 169 ASN A N 1
ATOM 1336 C CA . ASN A 1 169 ? -12.657 -9.466 21.037 1.00 79.44 169 ASN A CA 1
ATOM 1337 C C . ASN A 1 169 ? -13.525 -10.638 20.594 1.00 79.44 169 ASN A C 1
ATOM 1339 O O . ASN A 1 169 ? -13.376 -11.754 21.085 1.00 79.44 169 ASN A O 1
ATOM 1343 N N . ASN A 1 170 ? -14.450 -10.375 19.680 1.00 74.25 170 ASN A N 1
ATOM 1344 C CA . ASN A 1 170 ? -15.306 -11.395 19.104 1.00 74.25 170 ASN A CA 1
ATOM 1345 C C . ASN A 1 170 ? -15.055 -11.423 17.587 1.00 74.25 170 ASN A C 1
ATOM 1347 O O . ASN A 1 170 ? -15.068 -10.356 16.968 1.00 74.25 170 ASN A O 1
ATOM 1351 N N . PRO A 1 171 ? -14.835 -12.607 16.983 1.00 68.31 171 PRO A N 1
ATOM 1352 C CA . PRO A 1 171 ? -14.502 -12.741 15.561 1.00 68.31 171 PRO A CA 1
ATOM 1353 C C . PRO A 1 171 ? -15.563 -12.203 14.611 1.00 68.31 171 PRO A C 1
ATOM 1355 O O . PRO A 1 171 ? -15.270 -11.941 13.448 1.00 68.31 171 PRO A O 1
ATOM 1358 N N . CYS A 1 172 ? -16.780 -12.004 15.104 1.00 72.31 172 CYS A N 1
ATOM 1359 C CA . CYS A 1 172 ? -17.918 -11.615 14.290 1.00 72.31 172 CYS A CA 1
ATOM 1360 C C . CYS A 1 172 ? -18.584 -10.334 14.796 1.00 72.31 172 CYS A C 1
ATOM 1362 O O . CYS A 1 172 ? -19.505 -9.842 14.150 1.00 72.31 172 CYS A O 1
ATOM 1364 N N . ARG A 1 173 ? -18.122 -9.767 15.924 1.00 82.12 173 ARG A N 1
ATOM 1365 C CA . ARG A 1 173 ? -18.707 -8.563 16.527 1.00 82.12 173 ARG A CA 1
ATOM 1366 C C . ARG A 1 173 ? -17.674 -7.610 17.127 1.00 82.12 173 ARG A C 1
ATOM 1368 O O . ARG A 1 173 ? -16.914 -7.976 18.022 1.00 82.12 173 ARG A O 1
ATOM 1375 N N . LEU A 1 174 ? -17.742 -6.341 16.741 1.00 86.12 174 LEU A N 1
ATOM 1376 C CA . LEU A 1 174 ? -17.126 -5.254 17.490 1.00 86.12 174 LEU A CA 1
ATOM 1377 C C . LEU A 1 174 ? -17.940 -4.968 18.757 1.00 86.12 174 LEU A C 1
ATOM 1379 O O . LEU A 1 174 ? -19.101 -4.548 18.707 1.00 86.12 174 LEU A O 1
ATOM 1383 N N . SER A 1 175 ? -17.304 -5.193 19.904 1.00 86.31 175 SER A N 1
ATOM 1384 C CA . SER A 1 175 ? -17.766 -4.728 21.214 1.00 86.31 175 SER A CA 1
ATOM 1385 C C . SER A 1 175 ? -17.475 -3.231 21.389 1.00 86.31 175 SER A C 1
ATOM 1387 O O . SER A 1 175 ? -16.754 -2.637 20.597 1.00 86.31 175 SER A O 1
ATOM 1389 N N . LYS A 1 176 ? -17.933 -2.613 22.490 1.00 90.00 176 LYS A N 1
ATOM 1390 C CA . LYS A 1 176 ? -17.579 -1.218 22.852 1.00 90.00 176 LYS A CA 1
ATOM 1391 C C . LYS A 1 176 ? -16.061 -0.959 22.900 1.00 90.00 176 LYS A C 1
ATOM 1393 O O . LYS A 1 176 ? -15.608 0.168 22.711 1.00 90.00 176 LYS A O 1
ATOM 1398 N N . LYS A 1 177 ? -15.283 -2.000 23.198 1.00 91.81 177 LYS A N 1
ATOM 1399 C CA . LYS A 1 177 ? -13.827 -1.965 23.305 1.00 91.81 177 LYS A CA 1
ATOM 1400 C C . LYS A 1 177 ? -13.245 -3.250 22.734 1.00 91.81 177 LYS A C 1
ATOM 1402 O O . LYS A 1 177 ? -13.754 -4.325 23.049 1.00 91.81 177 LYS A O 1
ATOM 1407 N N . ILE A 1 178 ? -12.145 -3.124 22.006 1.00 91.81 178 ILE A N 1
ATOM 1408 C CA . ILE A 1 178 ? -11.312 -4.238 21.544 1.00 91.81 178 ILE A CA 1
ATOM 1409 C C . ILE A 1 178 ? -9.872 -4.066 22.039 1.00 91.81 178 ILE A C 1
ATOM 1411 O O . ILE A 1 178 ? -9.456 -2.974 22.438 1.00 91.81 178 ILE A O 1
ATOM 1415 N N . ILE A 1 179 ? -9.120 -5.161 22.045 1.00 91.00 179 ILE A N 1
ATOM 1416 C CA . ILE A 1 179 ? -7.719 -5.202 22.465 1.00 91.00 179 ILE A CA 1
ATOM 1417 C C . ILE A 1 179 ? -6.869 -5.678 21.294 1.00 91.00 179 ILE A C 1
ATOM 1419 O O . ILE A 1 179 ? -7.082 -6.760 20.762 1.00 91.00 179 ILE A O 1
ATOM 1423 N N . LEU A 1 180 ? -5.885 -4.884 20.907 1.00 90.62 180 LEU A N 1
ATOM 1424 C CA . LEU A 1 180 ? -4.916 -5.245 19.885 1.00 90.62 180 LEU A CA 1
ATOM 1425 C C . LEU A 1 180 ? -3.626 -5.683 20.567 1.00 90.62 180 LEU A C 1
ATOM 1427 O O . LEU A 1 180 ? -3.113 -4.971 21.431 1.00 90.62 180 LEU A O 1
ATOM 1431 N N . GLU A 1 181 ? -3.100 -6.840 20.183 1.00 90.69 181 GLU A N 1
ATOM 1432 C CA . GLU A 1 181 ? -1.785 -7.305 20.625 1.00 90.69 181 GLU A CA 1
ATOM 1433 C C . GLU A 1 181 ? -0.727 -6.936 19.582 1.00 90.69 181 GLU A C 1
ATOM 1435 O O . GLU A 1 181 ? -1.027 -6.822 18.396 1.00 90.69 181 GLU A O 1
ATOM 1440 N N . GLY A 1 182 ? 0.522 -6.752 20.013 1.00 90.38 182 GLY A N 1
ATOM 1441 C CA . GLY A 1 182 ? 1.628 -6.505 19.088 1.00 90.38 182 GLY A CA 1
ATOM 1442 C C . GLY A 1 182 ? 1.533 -5.171 18.345 1.00 90.38 182 GLY A C 1
ATOM 1443 O O . GLY A 1 182 ? 2.114 -5.038 17.273 1.00 90.38 182 GLY A O 1
ATOM 1444 N N . VAL A 1 183 ? 0.834 -4.185 18.912 1.00 94.44 183 VAL A N 1
ATOM 1445 C CA . VAL A 1 183 ? 0.744 -2.825 18.367 1.00 94.44 183 VAL A CA 1
ATOM 1446 C C . VAL A 1 183 ? 2.082 -2.111 18.463 1.00 94.44 183 VAL A C 1
ATOM 1448 O O . VAL A 1 183 ? 2.514 -1.451 17.516 1.00 94.44 183 VAL A O 1
ATOM 1451 N N . LEU A 1 184 ? 2.753 -2.267 19.604 1.00 95.75 184 LEU A N 1
ATOM 1452 C CA . LEU A 1 184 ? 4.040 -1.639 19.856 1.00 95.75 184 LEU A CA 1
ATOM 1453 C C . LEU A 1 184 ? 5.178 -2.657 19.794 1.00 95.75 184 LEU A C 1
ATOM 1455 O O . LEU A 1 184 ? 5.099 -3.766 20.325 1.00 95.75 184 LEU A O 1
ATOM 1459 N N . SER A 1 185 ? 6.279 -2.244 19.179 1.00 95.06 185 SER A N 1
ATOM 1460 C CA . SER A 1 185 ? 7.597 -2.800 19.441 1.00 95.06 185 SER A CA 1
ATOM 1461 C C . SER A 1 185 ? 8.188 -2.079 20.648 1.00 95.06 185 SER A C 1
ATOM 1463 O O . SER A 1 185 ? 8.316 -0.855 20.638 1.00 95.06 185 SER A O 1
ATOM 1465 N N . ILE A 1 186 ? 8.517 -2.827 21.701 1.00 93.06 186 ILE A N 1
ATOM 1466 C CA . ILE A 1 186 ? 9.111 -2.282 22.922 1.00 93.06 186 ILE A CA 1
ATOM 1467 C C . ILE A 1 186 ? 10.593 -2.634 22.932 1.00 93.06 186 ILE A C 1
ATOM 1469 O O . ILE A 1 186 ? 10.961 -3.805 23.030 1.00 93.06 186 ILE A O 1
ATOM 1473 N N . ASN A 1 187 ? 11.448 -1.620 22.852 1.00 89.25 187 ASN A N 1
ATOM 1474 C CA . ASN A 1 187 ? 12.879 -1.785 23.038 1.00 89.25 187 ASN A CA 1
ATOM 1475 C C . ASN A 1 187 ? 13.208 -1.638 24.528 1.00 89.25 187 ASN A C 1
ATOM 1477 O O . ASN A 1 187 ? 12.880 -0.630 25.152 1.00 89.25 187 ASN A O 1
ATOM 1481 N N . VAL A 1 188 ? 13.850 -2.660 25.095 1.00 81.50 188 VAL A N 1
ATOM 1482 C CA . VAL A 1 188 ? 14.193 -2.750 26.526 1.00 81.50 188 VAL A CA 1
ATOM 1483 C C . VAL A 1 188 ? 15.672 -2.465 26.821 1.00 81.50 188 VAL A C 1
ATOM 1485 O O . VAL A 1 188 ? 16.157 -2.805 27.897 1.00 81.50 188 VAL A O 1
ATOM 1488 N N . SER A 1 189 ? 16.407 -1.859 25.882 1.00 81.12 189 SER A N 1
ATOM 1489 C CA . SER A 1 189 ? 17.795 -1.426 26.101 1.00 81.12 189 SER A CA 1
ATOM 1490 C C . SER A 1 189 ? 17.887 -0.249 27.094 1.00 81.12 189 SER A C 1
ATOM 1492 O O . SER A 1 189 ? 16.904 0.102 27.745 1.00 81.12 189 SER A O 1
ATOM 1494 N N . ARG A 1 190 ? 19.082 0.352 27.247 1.00 71.81 190 ARG A N 1
ATOM 1495 C CA . ARG A 1 190 ? 19.426 1.359 28.283 1.00 71.81 190 ARG A CA 1
ATOM 1496 C C . ARG A 1 190 ? 18.398 2.483 28.469 1.00 71.81 190 ARG A C 1
ATOM 1498 O O . ARG A 1 190 ? 18.309 3.028 29.566 1.00 71.81 190 ARG A O 1
ATOM 1505 N N . THR A 1 191 ? 17.615 2.798 27.443 1.00 78.12 191 THR A N 1
ATOM 1506 C CA . THR A 1 191 ? 16.435 3.652 27.554 1.00 78.12 191 THR A CA 1
ATOM 1507 C C . THR A 1 191 ? 15.257 2.921 26.927 1.00 78.12 191 THR A C 1
ATOM 1509 O O . THR A 1 191 ? 15.271 2.622 25.732 1.00 78.12 191 THR A O 1
ATOM 1512 N N . ARG A 1 192 ? 14.247 2.605 27.744 1.00 84.12 192 ARG A N 1
ATOM 1513 C CA . ARG A 1 192 ? 13.049 1.920 27.263 1.00 84.12 192 ARG A CA 1
ATOM 1514 C C . ARG A 1 192 ? 12.292 2.853 26.322 1.00 84.12 192 ARG A C 1
ATOM 1516 O O . ARG A 1 192 ? 11.878 3.922 26.759 1.00 84.12 192 ARG A O 1
ATOM 1523 N N . TYR A 1 193 ? 12.098 2.449 25.07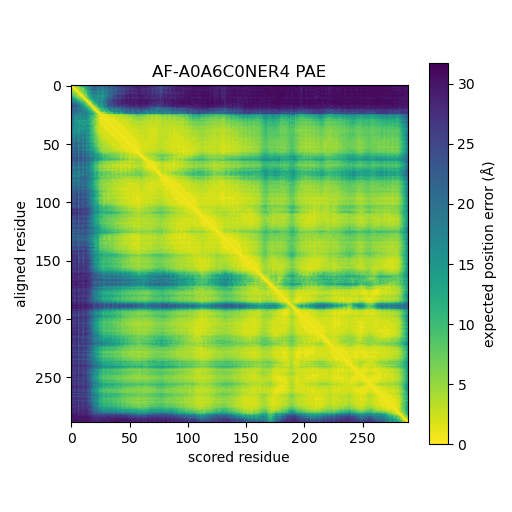2 1.00 91.06 193 TYR A N 1
ATOM 1524 C CA . TYR A 1 193 ? 11.299 3.211 24.114 1.00 91.06 193 TYR A CA 1
ATOM 1525 C C . TYR A 1 193 ? 10.344 2.298 23.349 1.00 91.06 193 TYR A C 1
ATOM 1527 O O . TYR A 1 193 ? 10.622 1.115 23.130 1.00 91.06 193 TYR A O 1
ATOM 1535 N N . ALA A 1 194 ? 9.207 2.854 22.956 1.00 94.50 194 ALA A N 1
ATOM 1536 C CA . ALA A 1 194 ? 8.197 2.184 22.157 1.00 94.50 194 ALA A CA 1
ATOM 1537 C C . ALA A 1 194 ? 8.109 2.790 20.755 1.00 94.50 194 ALA A C 1
ATOM 1539 O O . ALA A 1 194 ? 8.225 4.003 20.581 1.00 94.50 194 ALA A O 1
ATOM 1540 N N . SER A 1 195 ? 7.838 1.948 19.764 1.00 96.00 195 SER A N 1
ATOM 1541 C CA . SER A 1 195 ? 7.453 2.374 18.420 1.00 96.00 195 SER A CA 1
ATOM 1542 C C . SER A 1 195 ? 6.267 1.555 17.922 1.00 96.00 195 SER A C 1
ATOM 1544 O O . SER A 1 195 ? 6.103 0.393 18.294 1.00 96.00 195 SER A O 1
ATOM 1546 N N . VAL A 1 196 ? 5.419 2.152 17.086 1.00 97.00 196 VAL A N 1
ATOM 1547 C CA . VAL A 1 196 ? 4.290 1.439 16.469 1.00 97.00 196 VAL A CA 1
ATOM 1548 C C . VAL A 1 196 ? 4.810 0.534 15.357 1.00 97.00 196 VAL A C 1
ATOM 1550 O O . VAL A 1 196 ? 5.657 0.947 14.564 1.00 97.00 196 VAL A O 1
ATOM 1553 N N . ARG A 1 197 ? 4.318 -0.706 15.296 1.00 95.38 197 ARG A N 1
ATOM 1554 C CA . ARG A 1 197 ? 4.641 -1.626 14.198 1.00 95.38 197 ARG A CA 1
ATOM 1555 C C . ARG A 1 197 ? 3.865 -1.255 12.933 1.00 95.38 197 ARG A C 1
ATOM 1557 O O . ARG A 1 197 ? 2.700 -0.874 13.016 1.00 95.38 197 ARG A O 1
ATOM 1564 N N . SER A 1 198 ? 4.473 -1.434 11.761 1.00 92.25 198 SER A N 1
ATOM 1565 C CA . SER A 1 198 ? 3.853 -1.069 10.477 1.00 92.25 198 SER A CA 1
ATOM 1566 C C . SER A 1 198 ? 2.531 -1.799 10.218 1.00 92.25 198 SER A C 1
ATOM 1568 O O . SER A 1 198 ? 1.569 -1.192 9.763 1.00 92.25 198 SER A O 1
ATOM 1570 N N . ASN A 1 199 ? 2.443 -3.084 10.577 1.00 90.44 199 ASN A N 1
ATOM 1571 C CA . ASN A 1 199 ? 1.203 -3.853 10.457 1.00 90.44 199 ASN A CA 1
ATOM 1572 C C . ASN A 1 199 ? 0.087 -3.305 11.364 1.00 90.44 199 ASN A C 1
ATOM 1574 O O . ASN A 1 199 ? -1.061 -3.225 10.944 1.00 90.44 199 ASN A O 1
ATOM 1578 N N . ALA A 1 200 ? 0.420 -2.868 12.580 1.00 91.88 200 ALA A N 1
ATOM 1579 C CA . ALA A 1 200 ? -0.540 -2.252 13.488 1.00 91.88 200 ALA A CA 1
ATOM 1580 C C . ALA A 1 200 ? -0.991 -0.868 13.001 1.00 91.88 200 ALA A C 1
ATOM 1582 O O . ALA A 1 200 ? -2.164 -0.526 13.127 1.00 91.88 200 ALA A O 1
ATOM 1583 N N . GLN A 1 201 ? -0.088 -0.087 12.402 1.00 94.12 201 GLN A N 1
ATOM 1584 C CA . GLN A 1 201 ? -0.437 1.175 11.748 1.00 94.12 201 GLN A CA 1
ATOM 1585 C C . GLN A 1 201 ? -1.432 0.951 10.599 1.00 94.12 201 GLN A C 1
ATOM 1587 O O . GLN A 1 201 ? -2.454 1.634 10.545 1.00 94.12 201 GLN A O 1
ATOM 1592 N N . ASN A 1 202 ? -1.164 -0.022 9.722 1.00 92.12 202 ASN A N 1
ATOM 1593 C CA . ASN A 1 202 ? -2.071 -0.391 8.632 1.00 92.12 202 ASN A CA 1
ATOM 1594 C C . ASN A 1 202 ? -3.429 -0.847 9.167 1.00 92.12 202 ASN A C 1
ATOM 1596 O O . ASN A 1 202 ? -4.457 -0.361 8.714 1.00 92.12 202 ASN A O 1
ATOM 1600 N N . TRP A 1 203 ? -3.433 -1.677 10.209 1.00 92.00 203 TRP A N 1
ATOM 1601 C CA . TRP A 1 203 ? -4.664 -2.124 10.851 1.00 92.00 203 TRP A CA 1
ATOM 1602 C C . TRP A 1 203 ? -5.510 -0.956 11.386 1.00 92.00 203 TRP A C 1
ATOM 1604 O O . TRP A 1 203 ? -6.719 -0.912 11.173 1.00 92.00 203 TRP A O 1
ATOM 1614 N N . ILE A 1 204 ? -4.884 0.024 12.052 1.00 94.81 204 ILE A N 1
ATOM 1615 C CA . ILE A 1 204 ? -5.584 1.215 12.565 1.00 94.81 204 ILE A CA 1
ATOM 1616 C C . ILE A 1 204 ? -6.139 2.062 11.411 1.00 94.81 204 ILE A C 1
ATOM 1618 O O . ILE A 1 204 ? -7.263 2.556 11.511 1.00 94.81 204 ILE A O 1
ATOM 1622 N N . ASN A 1 205 ? -5.384 2.205 10.318 1.00 94.19 205 ASN A N 1
ATOM 1623 C CA . ASN A 1 205 ? -5.849 2.892 9.111 1.00 94.19 205 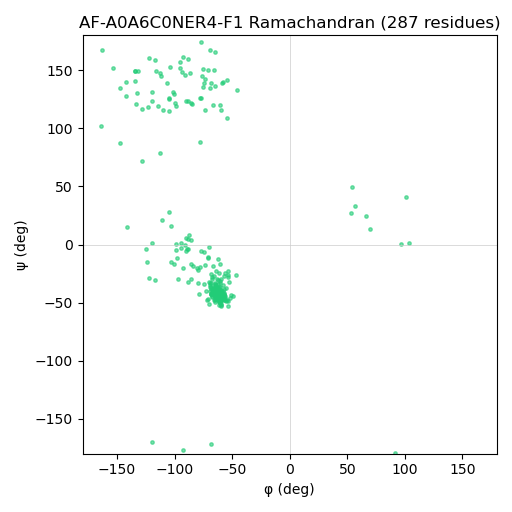ASN A CA 1
ATOM 1624 C C . ASN A 1 205 ? -7.056 2.181 8.486 1.00 94.19 205 ASN A C 1
ATOM 1626 O O . ASN A 1 205 ? -8.023 2.837 8.109 1.00 94.19 205 ASN A O 1
ATOM 1630 N N . ASP A 1 206 ? -7.019 0.853 8.397 1.00 93.44 206 ASP A N 1
ATOM 1631 C CA . ASP A 1 206 ? -8.098 0.044 7.830 1.00 93.44 206 ASP A CA 1
ATOM 1632 C C . ASP A 1 206 ? -9.365 0.110 8.690 1.00 93.44 206 ASP A C 1
ATOM 1634 O O . ASP A 1 206 ? -10.468 0.289 8.166 1.00 93.44 206 ASP A O 1
ATOM 1638 N N . LEU A 1 207 ? -9.212 0.073 10.019 1.00 93.69 207 LEU A N 1
ATOM 1639 C CA . LEU A 1 207 ? -10.318 0.283 10.949 1.00 93.69 207 LEU A CA 1
ATOM 1640 C C . LEU A 1 207 ? -10.947 1.670 10.754 1.00 93.69 207 LEU A C 1
ATOM 1642 O O . LEU A 1 207 ? -12.163 1.774 10.605 1.00 93.69 207 LEU A O 1
ATOM 1646 N N . ALA A 1 208 ? -10.143 2.737 10.754 1.00 94.94 208 ALA A N 1
ATOM 1647 C CA . ALA A 1 208 ? -10.646 4.099 10.579 1.00 94.94 208 ALA A CA 1
ATOM 1648 C C . ALA A 1 208 ? -11.308 4.303 9.208 1.00 94.94 208 ALA A C 1
ATOM 1650 O O . ALA A 1 208 ? -12.370 4.918 9.122 1.00 94.94 208 ALA A O 1
ATOM 1651 N N . ARG A 1 209 ? -10.751 3.708 8.147 1.00 93.38 209 ARG A N 1
ATOM 1652 C CA . ARG A 1 209 ? -11.336 3.717 6.802 1.00 93.38 209 ARG A CA 1
ATOM 1653 C C . ARG A 1 209 ? -12.743 3.134 6.786 1.00 93.38 209 ARG A C 1
ATOM 1655 O O . ARG A 1 209 ? -13.625 3.732 6.173 1.00 93.38 209 ARG A O 1
ATOM 1662 N N . ALA A 1 210 ? -12.976 2.017 7.476 1.00 92.81 210 ALA A N 1
ATOM 1663 C CA . ALA A 1 210 ? -14.314 1.438 7.580 1.00 92.81 210 ALA A CA 1
ATOM 1664 C C . ALA A 1 210 ? -15.321 2.438 8.177 1.00 92.81 210 ALA A C 1
ATOM 1666 O O . ALA A 1 210 ? -16.426 2.587 7.650 1.00 92.81 210 ALA A O 1
ATOM 1667 N N . PHE A 1 211 ? -14.926 3.183 9.216 1.00 94.94 211 PHE A N 1
ATOM 1668 C CA . PHE A 1 211 ? -15.758 4.245 9.789 1.00 94.94 211 PHE A CA 1
ATOM 1669 C C . PHE A 1 211 ? -15.982 5.407 8.815 1.00 94.94 211 PHE A C 1
ATOM 1671 O O . PHE A 1 211 ? -17.133 5.790 8.609 1.00 94.94 211 PHE A O 1
ATOM 1678 N N . CYS A 1 212 ? -14.929 5.916 8.165 1.00 94.25 212 CYS A N 1
ATOM 1679 C CA . CYS A 1 212 ? -15.043 6.986 7.169 1.00 94.25 212 CYS A CA 1
ATOM 1680 C C . CYS A 1 212 ? -16.041 6.626 6.062 1.00 94.25 212 CYS A C 1
ATOM 1682 O O . CYS A 1 212 ? -16.929 7.417 5.747 1.00 94.25 212 CYS A O 1
ATOM 1684 N N . LEU A 1 213 ? -15.941 5.414 5.510 1.00 91.62 213 LEU A N 1
ATOM 1685 C CA . LEU A 1 213 ? -16.808 4.957 4.424 1.00 91.62 213 LEU A CA 1
ATOM 1686 C C . LEU A 1 213 ? -18.272 4.805 4.871 1.00 91.62 213 LEU A C 1
ATOM 1688 O O . LEU A 1 213 ? -19.177 5.208 4.138 1.00 91.62 213 LEU A O 1
ATOM 1692 N N . LEU A 1 214 ? -18.527 4.302 6.085 1.00 93.12 214 LEU A N 1
ATOM 1693 C CA . LEU A 1 214 ? -19.887 4.193 6.639 1.00 93.12 214 LEU A CA 1
ATOM 1694 C C . LEU A 1 214 ? -20.514 5.543 6.991 1.00 93.12 214 LEU A C 1
ATOM 1696 O O . LEU A 1 214 ? -21.735 5.701 6.884 1.00 93.12 214 LEU A O 1
ATOM 1700 N N . ASP A 1 215 ? -19.692 6.503 7.407 1.00 95.00 215 ASP A N 1
ATOM 1701 C CA . ASP A 1 215 ? -20.105 7.876 7.703 1.00 95.00 215 ASP A CA 1
ATOM 1702 C C . ASP A 1 215 ? -20.106 8.770 6.449 1.00 95.00 215 ASP A C 1
ATOM 1704 O O . ASP A 1 215 ? -20.391 9.963 6.535 1.00 95.00 215 ASP A O 1
ATOM 1708 N N . LYS A 1 216 ? -19.821 8.193 5.269 1.00 91.50 216 LYS A N 1
ATOM 1709 C CA . LYS A 1 216 ? -19.759 8.874 3.962 1.00 91.50 216 LYS A CA 1
ATOM 1710 C C . LYS A 1 216 ? -18.766 10.042 3.929 1.00 91.50 216 LYS A C 1
ATOM 1712 O O . LYS A 1 216 ? -18.984 11.029 3.226 1.00 91.50 216 LYS A O 1
ATOM 1717 N N . LYS A 1 217 ? -17.673 9.927 4.682 1.00 92.56 217 LYS A N 1
ATOM 1718 C CA . LYS A 1 217 ? -16.555 10.871 4.672 1.00 92.56 217 LYS A CA 1
ATOM 1719 C C . LYS A 1 217 ? -15.446 10.404 3.741 1.00 92.56 217 LYS A C 1
ATOM 1721 O O . LYS A 1 217 ? -15.298 9.216 3.458 1.00 92.56 217 LYS A O 1
ATOM 1726 N N . ASN A 1 218 ? -14.637 11.362 3.299 1.00 88.56 218 ASN A N 1
ATOM 1727 C CA . ASN A 1 218 ? -13.428 11.064 2.544 1.00 88.56 218 ASN A CA 1
ATOM 1728 C C . ASN A 1 218 ? -12.441 10.295 3.423 1.00 88.56 218 ASN A C 1
ATOM 1730 O O . ASN A 1 218 ? -12.216 10.650 4.580 1.00 88.56 218 ASN A O 1
ATOM 1734 N N . VAL A 1 219 ? -11.838 9.259 2.851 1.00 87.94 219 VAL A N 1
ATOM 1735 C CA . VAL A 1 219 ? -10.770 8.507 3.504 1.00 87.94 219 VAL A CA 1
ATOM 1736 C C . VAL A 1 219 ? -9.482 9.327 3.395 1.00 87.94 219 VAL A C 1
ATOM 1738 O O . VAL A 1 219 ? -9.124 9.725 2.282 1.00 87.94 219 VAL A O 1
ATOM 1741 N N . PRO A 1 220 ? -8.795 9.616 4.511 1.00 86.06 220 PRO A N 1
ATOM 1742 C CA . PRO A 1 220 ? -7.550 10.369 4.471 1.00 86.06 220 PRO A CA 1
ATOM 1743 C C . PRO A 1 220 ? -6.445 9.593 3.742 1.00 86.06 220 PRO A C 1
ATOM 1745 O O . PRO A 1 220 ? -6.388 8.363 3.787 1.00 86.06 220 PRO A O 1
ATOM 1748 N N . ASP A 1 221 ? -5.531 10.332 3.108 1.00 84.31 221 ASP A N 1
ATOM 1749 C CA . ASP A 1 221 ? -4.266 9.786 2.608 1.00 84.31 221 ASP A CA 1
ATOM 1750 C C . ASP A 1 221 ? -3.511 9.083 3.750 1.00 84.31 221 ASP A C 1
ATOM 1752 O O . ASP A 1 221 ? -3.499 9.563 4.888 1.00 84.31 221 ASP A O 1
ATOM 1756 N N . SER A 1 222 ? -2.867 7.950 3.458 1.00 79.31 222 SER A N 1
ATOM 1757 C CA . SER A 1 222 ? -2.228 7.102 4.472 1.00 79.31 222 SER A CA 1
ATOM 1758 C C . SER A 1 222 ? -1.181 7.838 5.312 1.00 79.31 222 SER A C 1
ATOM 1760 O O . SER A 1 222 ? -0.999 7.497 6.481 1.00 79.31 222 SER A O 1
ATOM 1762 N N . ARG A 1 223 ? -0.535 8.886 4.780 1.00 80.19 223 ARG A N 1
ATOM 1763 C CA . ARG A 1 223 ? 0.461 9.707 5.491 1.00 80.19 223 ARG A CA 1
ATOM 1764 C C . ARG A 1 223 ? -0.144 10.541 6.616 1.00 80.19 223 ARG A C 1
ATOM 1766 O O . ARG A 1 223 ? 0.565 10.878 7.557 1.00 80.19 223 ARG A O 1
ATOM 1773 N N . VAL A 1 224 ? -1.434 10.857 6.527 1.00 89.56 224 VAL A N 1
ATOM 1774 C CA . VAL A 1 224 ? -2.167 11.673 7.512 1.00 89.56 224 VAL A CA 1
ATOM 1775 C C . VAL A 1 224 ? -3.341 10.926 8.149 1.00 89.56 224 VAL A C 1
ATOM 1777 O O . VAL A 1 224 ? -4.046 11.492 8.980 1.00 89.56 224 VAL A O 1
ATOM 1780 N N . ALA A 1 225 ? -3.547 9.659 7.788 1.00 92.56 225 ALA A N 1
ATOM 1781 C CA . ALA A 1 225 ? -4.556 8.786 8.371 1.00 92.56 225 ALA A CA 1
ATOM 1782 C C . ALA A 1 225 ? -4.294 8.489 9.860 1.00 92.56 225 ALA A C 1
ATOM 1784 O O . ALA A 1 225 ? -3.207 8.721 10.398 1.00 92.56 225 ALA A O 1
ATOM 1785 N N . GLU A 1 226 ? -5.305 7.958 10.537 1.00 96.31 226 GLU A N 1
ATOM 1786 C CA . GLU A 1 226 ? -5.357 7.775 11.987 1.00 96.31 226 GLU A CA 1
ATOM 1787 C C . GLU A 1 226 ? -4.213 6.911 12.530 1.00 96.31 226 GLU A C 1
ATOM 1789 O O . GLU A 1 226 ? -3.701 7.183 13.613 1.00 96.31 226 GLU A O 1
ATOM 1794 N N . GLY A 1 227 ? -3.761 5.904 11.783 1.00 95.50 227 GLY A N 1
ATOM 1795 C CA . GLY A 1 227 ? -2.603 5.089 12.142 1.00 95.50 227 GLY A CA 1
ATOM 1796 C C . GLY A 1 227 ? -1.295 5.881 12.106 1.00 95.50 227 GLY A C 1
ATOM 1797 O O . GLY A 1 227 ? -0.451 5.701 12.986 1.00 95.50 227 GLY A O 1
ATOM 1798 N N . SER A 1 228 ? -1.129 6.785 11.137 1.00 95.50 228 SER A N 1
ATOM 1799 C CA . SER A 1 228 ? 0.033 7.684 11.066 1.00 95.50 228 SER A CA 1
ATOM 1800 C C . SER A 1 228 ? 0.013 8.695 12.212 1.00 95.50 228 SER A C 1
ATOM 1802 O O . SER A 1 228 ? 1.014 8.844 12.909 1.00 95.50 228 SER A O 1
ATOM 1804 N N . GLN A 1 229 ? -1.149 9.285 12.504 1.00 97.38 229 GLN A N 1
ATOM 1805 C CA . GLN A 1 229 ? -1.319 10.170 13.661 1.00 97.38 229 GLN A CA 1
ATOM 1806 C C . GLN A 1 229 ? -1.059 9.443 14.991 1.00 97.38 229 GLN A C 1
ATOM 1808 O O . GLN A 1 229 ? -0.413 9.989 15.886 1.00 97.38 229 GLN A O 1
ATOM 1813 N N . TYR A 1 230 ? -1.511 8.191 15.127 1.00 97.81 230 TYR A N 1
ATOM 1814 C CA . TYR A 1 230 ? -1.230 7.364 16.301 1.00 97.81 230 TYR A CA 1
ATOM 1815 C C . TYR A 1 230 ? 0.267 7.058 16.442 1.00 97.81 230 TYR A C 1
ATOM 1817 O O . TYR A 1 230 ? 0.815 7.137 17.543 1.00 97.81 230 TYR A O 1
ATOM 1825 N N . ARG A 1 231 ? 0.961 6.752 15.339 1.00 97.19 231 ARG A N 1
ATOM 1826 C CA . ARG A 1 231 ? 2.419 6.565 15.338 1.00 97.19 231 ARG A CA 1
ATOM 1827 C C . ARG A 1 231 ? 3.150 7.823 15.794 1.00 97.19 231 ARG A C 1
ATOM 1829 O O . ARG A 1 231 ? 4.080 7.718 16.598 1.00 97.19 231 ARG A O 1
ATOM 1836 N N . ASP A 1 232 ? 2.732 8.990 15.325 1.00 96.94 232 ASP A N 1
ATOM 1837 C CA . ASP A 1 232 ? 3.335 10.263 15.716 1.00 96.94 232 ASP A CA 1
ATOM 1838 C C . ASP A 1 232 ? 3.067 10.557 17.204 1.00 96.94 232 ASP A C 1
ATOM 1840 O O . ASP A 1 232 ? 3.994 10.890 17.946 1.00 96.94 232 ASP A O 1
ATOM 1844 N N . PHE A 1 233 ? 1.845 10.298 17.688 1.00 97.56 233 PHE A N 1
ATOM 1845 C CA . PHE A 1 233 ? 1.499 10.365 19.112 1.00 97.56 233 PHE A CA 1
ATOM 1846 C C . PHE A 1 233 ? 2.394 9.461 19.974 1.00 97.56 233 PHE A C 1
ATOM 1848 O O . PHE A 1 233 ? 2.910 9.899 21.004 1.00 97.56 233 PHE A O 1
ATOM 1855 N N . ILE A 1 234 ? 2.615 8.209 19.563 1.00 97.25 234 ILE A N 1
ATOM 1856 C CA . ILE A 1 234 ? 3.507 7.290 20.283 1.00 97.25 234 ILE A CA 1
ATOM 1857 C C . ILE A 1 234 ? 4.955 7.755 20.210 1.00 97.25 234 ILE A C 1
ATOM 1859 O O . ILE A 1 234 ? 5.663 7.635 21.201 1.00 97.25 234 ILE A O 1
ATOM 1863 N N . SER A 1 235 ? 5.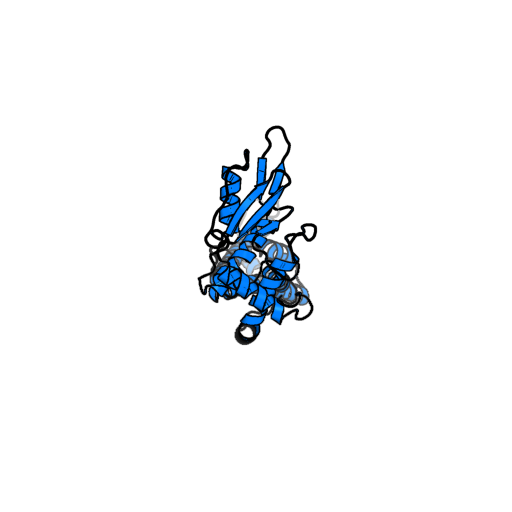400 8.312 19.087 1.00 95.19 235 SER A N 1
ATOM 1864 C CA . SER A 1 235 ? 6.779 8.792 18.943 1.00 95.19 235 SER A CA 1
ATOM 1865 C C . SER A 1 235 ? 7.089 9.904 19.952 1.00 95.19 235 SER A C 1
ATOM 1867 O O . SER A 1 235 ? 8.134 9.865 20.605 1.00 95.19 235 SER A O 1
ATOM 1869 N N . LEU A 1 236 ? 6.138 10.823 20.162 1.00 95.56 236 LEU A N 1
ATOM 1870 C CA . LEU A 1 236 ? 6.222 11.890 21.167 1.00 95.56 236 LEU A CA 1
ATOM 1871 C C . LEU A 1 236 ? 6.178 11.371 22.615 1.00 95.56 236 LEU A C 1
ATOM 1873 O O . LEU A 1 236 ? 6.783 11.972 23.497 1.00 95.56 236 LEU A O 1
ATOM 1877 N N . ASN A 1 237 ? 5.503 10.244 22.859 1.00 94.44 237 ASN A N 1
ATOM 1878 C CA . ASN A 1 237 ? 5.315 9.653 24.192 1.00 94.44 237 ASN A CA 1
ATOM 1879 C C . ASN A 1 237 ? 6.083 8.331 24.373 1.00 94.44 237 ASN A C 1
ATOM 1881 O O . ASN A 1 237 ? 5.750 7.513 25.233 1.00 94.44 237 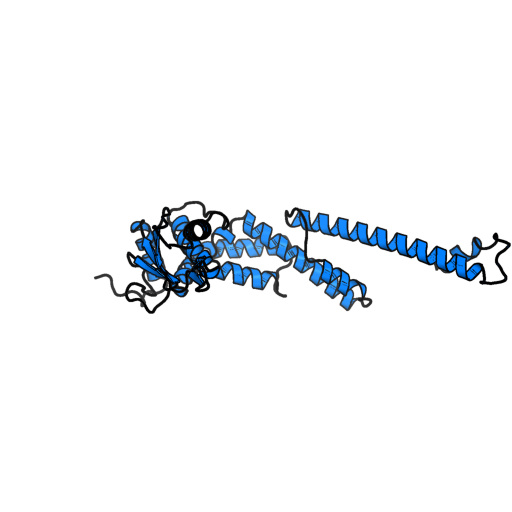ASN A O 1
ATOM 1885 N N . SER A 1 238 ? 7.111 8.097 23.557 1.00 92.19 238 SER A N 1
ATOM 1886 C CA . SER A 1 238 ? 7.732 6.777 23.374 1.00 92.19 238 SER A CA 1
ATOM 1887 C C . SER A 1 238 ? 8.400 6.224 24.634 1.00 92.19 238 SER A C 1
ATOM 1889 O O . SER A 1 238 ? 8.530 5.008 24.771 1.00 92.19 238 SER A O 1
ATOM 1891 N N . TYR A 1 239 ? 8.779 7.097 25.570 1.00 91.69 239 TYR A N 1
ATOM 1892 C CA . TYR A 1 239 ? 9.453 6.746 26.822 1.00 91.69 239 TYR A CA 1
ATOM 1893 C C . TYR A 1 239 ? 8.509 6.519 28.009 1.00 91.69 239 TYR A C 1
ATOM 1895 O O . TYR A 1 239 ? 8.910 5.885 28.983 1.00 91.69 239 TYR A O 1
ATOM 1903 N N . THR A 1 240 ? 7.274 7.027 27.953 1.00 92.44 240 THR A N 1
ATOM 1904 C CA . THR A 1 240 ? 6.321 6.978 29.078 1.00 92.44 240 THR A CA 1
ATOM 1905 C C . THR A 1 240 ? 5.075 6.155 28.757 1.00 92.44 240 THR A C 1
ATOM 1907 O O . THR A 1 240 ? 4.517 5.520 29.653 1.00 92.44 240 THR A O 1
ATOM 1910 N N . LEU A 1 241 ? 4.665 6.121 27.480 1.00 92.94 241 LEU A N 1
ATOM 1911 C CA . LEU A 1 241 ? 3.347 5.665 27.025 1.00 92.94 241 LEU A CA 1
ATOM 1912 C C . LEU A 1 241 ? 2.185 6.372 27.744 1.00 92.94 241 LEU A C 1
ATOM 1914 O O . LEU A 1 241 ? 1.100 5.807 27.890 1.00 92.94 241 LEU A O 1
ATOM 1918 N N . GLU A 1 242 ? 2.409 7.601 28.211 1.00 93.00 242 GLU A N 1
ATOM 1919 C CA . GLU A 1 242 ? 1.373 8.396 28.860 1.00 93.00 242 GLU A CA 1
ATOM 1920 C C . GLU A 1 242 ? 0.375 8.972 27.852 1.00 93.00 242 GLU A C 1
ATOM 1922 O O . GLU A 1 242 ? 0.685 9.239 26.691 1.00 93.00 242 GLU A O 1
ATOM 1927 N N . GLY A 1 243 ? -0.853 9.165 28.329 1.00 95.12 243 GLY A N 1
ATOM 1928 C CA . GLY A 1 243 ? -1.945 9.716 27.542 1.00 95.12 243 GLY A CA 1
ATOM 1929 C C . GLY A 1 243 ? -2.794 8.672 26.818 1.00 95.12 243 GLY A C 1
ATOM 1930 O O . GLY A 1 243 ? -2.637 7.455 26.948 1.00 95.12 243 GLY A O 1
ATOM 1931 N N . VAL A 1 244 ? -3.774 9.191 26.089 1.00 97.69 244 VAL A N 1
ATOM 1932 C CA . VAL A 1 244 ? -4.713 8.424 25.276 1.00 97.69 244 VAL A CA 1
ATOM 1933 C C . VAL A 1 244 ? -4.794 9.132 23.935 1.00 97.69 244 VAL A C 1
ATOM 1935 O O . VAL A 1 244 ? -5.148 10.308 23.880 1.00 97.69 244 VAL A O 1
ATOM 1938 N N . PHE A 1 245 ? -4.456 8.421 22.864 1.00 98.25 245 PHE A N 1
ATOM 1939 C CA . PHE A 1 245 ? -4.680 8.930 21.518 1.00 98.25 245 PHE A CA 1
ATOM 1940 C C . PHE A 1 245 ? -6.185 8.976 21.253 1.00 98.25 245 PHE A C 1
ATOM 1942 O O . PHE A 1 245 ? -6.904 8.043 21.615 1.00 98.25 245 PHE A O 1
ATOM 1949 N N . SER A 1 246 ? -6.665 10.036 20.614 1.00 97.88 246 SER A N 1
ATOM 1950 C CA . SER A 1 246 ? -8.071 10.193 20.253 1.00 97.88 246 SER A CA 1
ATOM 1951 C C . SER A 1 246 ? -8.173 10.642 18.806 1.00 97.88 246 SER A C 1
ATOM 1953 O O . SER A 1 246 ? -7.540 11.622 18.424 1.00 97.88 246 SER A O 1
ATOM 1955 N N . CYS A 1 247 ? -9.011 9.962 18.033 1.00 96.31 247 CYS A N 1
ATOM 1956 C CA . CYS A 1 247 ? -9.500 10.439 16.745 1.00 96.31 247 CYS A CA 1
ATOM 1957 C C . CYS A 1 247 ? -11.032 10.558 16.797 1.00 96.31 247 CYS A C 1
ATOM 1959 O O . CYS A 1 247 ? -11.634 10.459 17.869 1.00 96.31 247 CYS A O 1
ATOM 1961 N N . GLU A 1 248 ? -11.672 10.778 15.649 1.00 96.19 248 GLU A N 1
ATOM 1962 C CA . GLU A 1 248 ? -13.130 10.894 15.566 1.00 96.19 248 GLU A CA 1
ATOM 1963 C C . GLU A 1 248 ? -13.862 9.587 15.941 1.00 96.19 248 GLU A C 1
ATOM 1965 O O . GLU A 1 248 ? -14.940 9.619 16.540 1.00 96.19 248 GLU A O 1
ATOM 1970 N N . TRP A 1 249 ? -13.268 8.435 15.619 1.00 96.38 249 TRP A N 1
ATOM 1971 C CA . TRP A 1 249 ? -13.935 7.125 15.629 1.00 96.38 249 TRP A CA 1
ATOM 1972 C C . TRP A 1 249 ? -13.701 6.312 16.905 1.00 96.38 249 TRP A C 1
ATOM 1974 O O . TRP A 1 249 ? -14.528 5.476 17.295 1.00 96.38 249 TRP A O 1
ATOM 1984 N N . PHE A 1 250 ? -12.549 6.519 17.541 1.00 97.38 250 PHE A N 1
ATOM 1985 C CA . PHE A 1 250 ? -12.120 5.762 18.706 1.00 97.38 250 PHE A CA 1
ATOM 1986 C C . PHE A 1 250 ? -10.994 6.464 19.471 1.00 97.38 250 PHE A C 1
ATOM 1988 O O . PHE A 1 250 ? -10.334 7.386 18.992 1.00 97.38 250 PHE A O 1
ATOM 1995 N N . THR A 1 251 ? -10.742 5.962 20.676 1.00 98.25 251 THR A N 1
ATOM 1996 C CA . THR A 1 251 ? -9.558 6.284 21.475 1.00 98.25 251 THR A CA 1
ATOM 1997 C C . THR A 1 251 ? -8.655 5.065 21.612 1.00 98.25 251 THR A C 1
ATOM 1999 O O . THR A 1 251 ? -9.149 3.936 21.656 1.00 98.25 251 THR A O 1
ATOM 2002 N N . ILE A 1 252 ? -7.340 5.278 21.695 1.00 98.00 252 ILE A N 1
ATOM 2003 C CA . ILE A 1 252 ? -6.338 4.222 21.860 1.00 98.00 252 ILE A CA 1
ATOM 2004 C C . ILE A 1 252 ? -5.505 4.491 23.114 1.00 98.00 252 ILE A C 1
ATOM 2006 O O . ILE A 1 252 ? -4.790 5.490 23.207 1.00 98.00 252 ILE A O 1
ATOM 2010 N N . LYS A 1 253 ? -5.562 3.558 24.070 1.00 97.81 253 LYS A N 1
ATOM 2011 C CA . LYS A 1 253 ? -4.660 3.519 25.228 1.00 97.81 253 LYS A CA 1
ATOM 2012 C C . LYS A 1 253 ? -3.632 2.410 25.042 1.00 97.81 253 LYS A C 1
ATOM 2014 O O . LYS A 1 253 ? -4.018 1.261 24.845 1.00 97.81 253 LYS A O 1
ATOM 2019 N N . SER A 1 254 ? -2.350 2.742 25.143 1.00 96.94 254 SER A N 1
ATOM 2020 C CA . SER A 1 254 ? -1.253 1.803 24.877 1.00 96.94 254 SER A CA 1
ATOM 2021 C C . SER A 1 254 ? -0.605 1.305 26.165 1.00 96.94 254 SER A C 1
ATOM 2023 O O . SER A 1 254 ? -0.624 1.994 27.183 1.00 96.94 254 SER A O 1
ATOM 2025 N N . PHE A 1 255 ? -0.034 0.103 26.127 1.00 95.31 255 PHE A N 1
ATOM 2026 C CA . PHE A 1 255 ? 0.538 -0.551 27.301 1.00 95.31 255 PHE A CA 1
ATOM 2027 C C . PHE A 1 255 ? 1.934 -1.095 27.010 1.00 95.31 255 PHE A C 1
ATOM 2029 O O . PHE A 1 255 ? 2.221 -1.567 25.913 1.00 95.31 255 PHE A O 1
ATOM 2036 N N . TRP A 1 256 ? 2.788 -1.128 28.036 1.00 93.75 256 TRP A N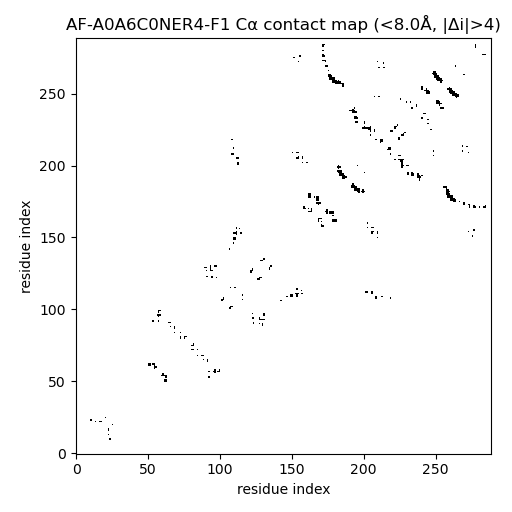 1
ATOM 2037 C CA . TRP A 1 256 ? 4.165 -1.634 27.946 1.00 93.75 256 TRP A CA 1
ATOM 2038 C C . TRP A 1 256 ? 4.291 -3.117 27.579 1.00 93.75 256 TRP A C 1
ATOM 2040 O O . TRP A 1 256 ? 5.378 -3.558 27.226 1.00 93.75 256 TRP A O 1
ATOM 2050 N N . LYS A 1 257 ? 3.195 -3.883 27.629 1.00 92.38 257 LYS A N 1
ATOM 2051 C CA . LYS A 1 257 ? 3.141 -5.243 27.069 1.00 92.38 257 LYS A CA 1
ATOM 2052 C C . LYS A 1 257 ? 3.272 -5.241 25.534 1.00 92.38 257 LYS A C 1
ATOM 2054 O O . LYS A 1 257 ? 3.598 -6.259 24.942 1.00 92.38 257 LYS A O 1
ATOM 2059 N N . GLY A 1 258 ? 3.032 -4.100 24.892 1.00 92.94 258 GLY A N 1
ATOM 2060 C CA . GLY A 1 258 ? 2.937 -3.972 23.441 1.00 92.94 258 GLY A CA 1
ATOM 2061 C C . GLY A 1 258 ? 1.501 -4.005 22.921 1.00 92.94 258 GLY A C 1
ATOM 2062 O O . GLY A 1 258 ? 1.291 -3.902 21.714 1.00 92.94 258 GLY A O 1
ATOM 2063 N N . SER A 1 259 ? 0.517 -4.130 23.812 1.00 94.25 259 SER A N 1
ATOM 2064 C CA . SER A 1 259 ? -0.903 -4.110 23.479 1.00 94.25 259 SER A CA 1
ATOM 2065 C C . SER A 1 259 ? -1.483 -2.694 23.481 1.00 94.25 259 SER A C 1
ATOM 2067 O O . SER A 1 259 ? -0.947 -1.777 24.114 1.00 94.25 259 SER A O 1
ATOM 2069 N N . ALA A 1 260 ? -2.616 -2.521 22.805 1.00 95.25 260 ALA A N 1
ATOM 2070 C CA . ALA A 1 260 ? -3.405 -1.300 22.852 1.00 95.25 260 ALA A CA 1
ATOM 2071 C C . ALA A 1 260 ? -4.896 -1.609 23.019 1.00 95.25 260 ALA A C 1
ATOM 2073 O O . ALA A 1 260 ? -5.424 -2.559 22.447 1.00 95.25 260 ALA A O 1
ATOM 2074 N N . HIS A 1 261 ? -5.588 -0.806 23.820 1.00 95.00 261 HIS A N 1
ATOM 2075 C CA . HIS A 1 261 ? -7.036 -0.875 23.979 1.00 95.00 261 HIS A CA 1
ATOM 2076 C C . HIS A 1 261 ? -7.677 0.194 23.108 1.00 95.00 261 HIS A C 1
ATOM 2078 O O . HIS A 1 261 ? -7.453 1.383 23.345 1.00 95.00 261 HIS A O 1
ATOM 2084 N N . VAL A 1 262 ? -8.506 -0.232 22.159 1.00 95.75 262 VAL A N 1
ATOM 2085 C CA . VAL A 1 262 ? -9.283 0.662 21.298 1.00 95.75 262 VAL A CA 1
ATOM 2086 C C . VAL A 1 262 ? -10.702 0.741 21.846 1.00 95.75 262 VAL A C 1
ATOM 2088 O O . VAL A 1 262 ? -11.366 -0.284 21.997 1.00 95.75 262 VAL A O 1
ATOM 2091 N N . THR A 1 263 ? -11.162 1.946 22.179 1.00 96.75 263 THR A N 1
ATOM 2092 C CA . THR A 1 263 ? -12.531 2.194 22.660 1.00 96.75 263 THR A CA 1
ATOM 2093 C C . THR A 1 263 ? -13.272 3.048 21.646 1.00 96.75 263 THR A C 1
ATOM 2095 O O . THR A 1 263 ? -12.862 4.178 21.389 1.00 96.75 263 THR A O 1
ATOM 2098 N N . PHE A 1 264 ? -14.359 2.519 21.087 1.00 96.94 264 PHE A N 1
ATOM 2099 C CA . PHE A 1 264 ? -15.124 3.200 20.043 1.00 96.94 264 PHE A CA 1
ATOM 2100 C C . PHE A 1 264 ? -15.963 4.347 20.607 1.00 96.94 264 PHE A C 1
ATOM 2102 O O . PHE A 1 264 ? -16.589 4.212 21.661 1.00 96.94 264 PHE A O 1
ATOM 2109 N N . THR A 1 265 ? -15.995 5.463 19.880 1.00 96.75 265 THR A N 1
ATOM 2110 C CA . THR A 1 265 ? -16.763 6.673 20.224 1.00 96.75 265 THR A CA 1
ATOM 2111 C C . THR A 1 265 ? -18.037 6.819 19.388 1.00 96.75 265 THR A C 1
ATOM 2113 O O . THR A 1 265 ? -18.926 7.575 19.773 1.00 96.75 265 THR A O 1
ATOM 2116 N N . ARG A 1 266 ? -18.162 6.066 18.284 1.00 95.88 266 ARG A N 1
ATOM 2117 C CA . ARG A 1 266 ? -19.312 6.061 17.361 1.00 95.88 266 ARG A CA 1
ATOM 2118 C C . ARG A 1 266 ? -20.083 4.731 17.407 1.00 95.88 266 ARG A C 1
ATOM 2120 O O . ARG A 1 266 ? -19.885 3.878 16.538 1.00 95.88 266 ARG A O 1
ATOM 2127 N N . PRO A 1 267 ? -20.935 4.503 18.429 1.00 94.44 267 PRO A N 1
ATOM 2128 C CA . PRO A 1 267 ? -21.669 3.243 18.580 1.00 94.44 267 PRO A CA 1
ATOM 2129 C C . PRO A 1 267 ? -22.625 2.963 17.411 1.00 94.44 267 PRO A C 1
ATOM 2131 O O . PRO A 1 267 ? -22.801 1.807 17.039 1.00 94.44 267 PRO A O 1
ATOM 2134 N N . ASP A 1 268 ? -23.167 4.011 16.790 1.00 95.38 268 ASP A N 1
ATOM 2135 C CA . ASP A 1 268 ? -24.025 3.931 15.606 1.00 95.38 268 ASP A CA 1
ATOM 2136 C C . ASP A 1 268 ? -23.308 3.297 14.402 1.00 95.38 268 ASP A C 1
ATOM 2138 O O . ASP A 1 268 ? -23.886 2.500 13.664 1.00 95.38 268 ASP A O 1
ATOM 2142 N N . LEU A 1 269 ? -22.024 3.609 14.209 1.00 95.69 269 LEU A N 1
ATOM 2143 C CA . LEU A 1 269 ? -21.220 3.030 13.131 1.00 95.69 269 LEU A CA 1
ATOM 2144 C C . LEU A 1 269 ? -20.732 1.620 13.481 1.00 95.69 269 LEU A C 1
ATOM 2146 O O . LEU A 1 269 ? -20.664 0.761 12.604 1.00 95.69 269 LEU A O 1
ATOM 2150 N N . VAL A 1 270 ? -20.457 1.353 14.762 1.00 94.25 270 VAL A N 1
ATOM 2151 C CA . VAL A 1 270 ? -20.146 -0.001 15.251 1.00 94.25 270 VAL A CA 1
ATOM 2152 C C . VAL A 1 270 ? -21.313 -0.960 14.994 1.00 94.25 270 VAL A C 1
ATOM 2154 O O . VAL A 1 270 ? -21.088 -2.092 14.569 1.00 94.25 270 VAL A O 1
ATOM 2157 N N . GLU A 1 271 ? -22.558 -0.523 15.205 1.00 93.00 271 GLU A N 1
ATOM 2158 C CA . GLU A 1 271 ? -23.742 -1.322 14.865 1.00 93.00 271 GLU A CA 1
ATOM 2159 C C . GLU A 1 271 ? -23.816 -1.634 13.370 1.00 93.00 271 GLU A C 1
ATOM 2161 O O . GLU A 1 271 ? -23.970 -2.802 13.017 1.00 93.00 271 GLU A O 1
ATOM 2166 N N . LYS A 1 272 ? -23.590 -0.649 12.493 1.00 93.38 272 LYS A N 1
ATOM 2167 C CA . LYS A 1 272 ? -23.555 -0.875 11.036 1.00 93.38 272 LYS A CA 1
ATOM 2168 C C . LYS A 1 272 ? -22.478 -1.879 10.617 1.00 93.38 272 LYS A C 1
ATOM 2170 O O . LYS A 1 272 ? -22.749 -2.753 9.798 1.00 93.38 272 LYS A O 1
ATOM 2175 N N . ILE A 1 273 ? -21.269 -1.790 11.185 1.00 92.12 273 ILE A N 1
ATOM 2176 C CA . ILE A 1 273 ? -20.197 -2.775 10.939 1.00 92.12 273 ILE A CA 1
ATOM 2177 C C . ILE A 1 273 ? -20.671 -4.176 11.336 1.00 92.12 273 ILE A C 1
ATOM 2179 O O . ILE A 1 273 ? -20.522 -5.129 10.572 1.00 92.12 273 ILE A O 1
ATOM 2183 N N . ASN A 1 274 ? -21.278 -4.300 12.516 1.00 90.88 274 ASN A N 1
ATOM 2184 C CA . ASN A 1 274 ? -21.782 -5.577 13.010 1.00 90.88 274 ASN A CA 1
ATOM 2185 C C . ASN A 1 274 ? -22.918 -6.135 12.139 1.00 90.88 274 ASN A C 1
ATOM 2187 O O . ASN A 1 274 ? -22.990 -7.344 11.958 1.00 90.88 274 ASN A O 1
ATOM 2191 N N . GLU A 1 275 ? -23.782 -5.291 11.573 1.00 90.38 275 GLU A N 1
ATOM 2192 C CA . GLU A 1 275 ? -24.842 -5.709 10.642 1.00 90.38 275 GLU A CA 1
ATOM 2193 C C . GLU A 1 275 ? -24.289 -6.210 9.304 1.00 90.38 275 GLU A C 1
ATOM 2195 O O . GLU A 1 275 ? -24.769 -7.212 8.765 1.00 90.38 275 GLU A O 1
ATOM 2200 N N . ILE A 1 276 ? -23.236 -5.569 8.795 1.00 89.50 276 ILE A N 1
ATOM 2201 C CA . ILE A 1 276 ? -22.512 -6.036 7.606 1.00 89.50 276 ILE A CA 1
ATOM 2202 C C . ILE A 1 276 ? -21.883 -7.408 7.875 1.00 89.50 276 ILE A C 1
ATOM 2204 O O . ILE A 1 276 ? -22.045 -8.327 7.069 1.00 89.50 276 ILE A O 1
ATOM 2208 N N . MET A 1 277 ? -21.226 -7.573 9.026 1.00 85.50 277 MET A N 1
ATOM 2209 C CA . MET A 1 277 ? -20.636 -8.853 9.431 1.00 85.50 277 MET A CA 1
ATOM 2210 C C . MET A 1 277 ? -21.695 -9.942 9.622 1.00 85.50 277 MET A C 1
ATOM 2212 O O . MET A 1 277 ? -21.511 -11.055 9.131 1.00 85.50 277 MET A O 1
ATOM 2216 N N . ALA A 1 278 ? -22.828 -9.613 10.252 1.00 85.25 278 ALA A N 1
ATOM 2217 C CA . ALA A 1 278 ? -23.971 -10.514 10.415 1.00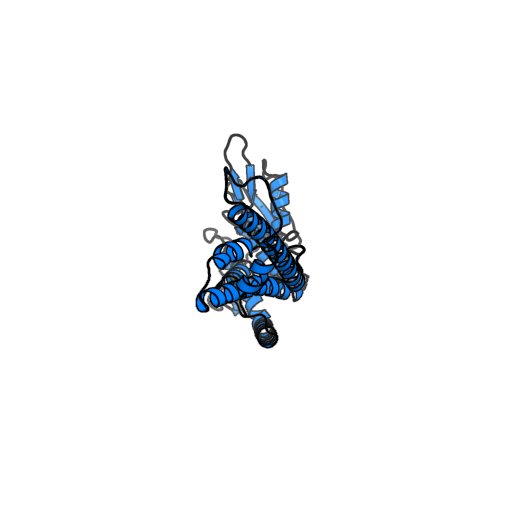 85.25 278 ALA A CA 1
ATOM 2218 C C . ALA A 1 278 ? -24.490 -11.030 9.073 1.00 85.25 278 ALA A C 1
ATOM 2220 O O . ALA A 1 278 ? -24.772 -12.212 8.917 1.00 85.25 278 ALA A O 1
ATOM 2221 N N . SER A 1 279 ? -24.591 -10.133 8.092 1.00 85.88 279 SER A N 1
ATOM 2222 C CA . SER A 1 279 ? -25.105 -10.464 6.763 1.00 85.88 279 SER A CA 1
ATOM 2223 C C . SER A 1 279 ? -24.172 -11.406 5.998 1.00 85.88 279 SER A C 1
ATOM 2225 O O . SER A 1 279 ? -24.629 -12.169 5.151 1.00 85.88 279 SER A O 1
ATOM 2227 N N . ARG A 1 280 ? -22.864 -11.364 6.285 1.00 82.69 280 ARG A N 1
ATOM 2228 C CA . ARG A 1 280 ? -21.854 -12.229 5.653 1.00 82.69 280 ARG A CA 1
ATOM 2229 C C . ARG A 1 280 ? -21.646 -13.554 6.356 1.00 82.69 280 ARG A C 1
ATOM 2231 O O . ARG A 1 280 ? -21.355 -14.546 5.695 1.00 82.69 280 ARG A O 1
ATOM 2238 N N . TYR A 1 281 ? -21.806 -13.562 7.671 1.00 78.50 281 TYR A N 1
ATOM 2239 C CA . TYR A 1 281 ? -21.631 -14.735 8.511 1.00 78.50 281 TYR A CA 1
ATOM 2240 C C . TYR A 1 281 ? -22.868 -14.917 9.403 1.00 78.50 281 TYR A C 1
ATOM 2242 O O . TYR A 1 281 ? -22.791 -14.676 10.611 1.00 78.50 281 TYR A O 1
ATOM 2250 N N . PRO A 1 282 ? -24.014 -15.328 8.821 1.00 69.81 282 PRO A N 1
ATOM 2251 C CA . PRO A 1 282 ? -25.300 -15.381 9.524 1.00 69.81 282 PRO A CA 1
ATOM 2252 C C . PRO A 1 282 ? -25.287 -16.307 10.745 1.00 69.81 282 PRO A C 1
ATOM 2254 O O . PRO A 1 282 ? -25.949 -16.012 11.737 1.00 69.81 282 PRO A O 1
ATOM 2257 N N . ASP A 1 283 ? -24.471 -17.362 10.719 1.00 69.69 283 ASP A N 1
ATOM 2258 C CA . ASP A 1 283 ? -24.355 -18.332 11.815 1.00 69.69 283 ASP A CA 1
ATOM 2259 C C . ASP A 1 283 ? -23.292 -17.960 12.862 1.00 69.69 283 ASP A C 1
ATOM 2261 O O . ASP A 1 283 ? -23.114 -18.664 13.856 1.00 69.69 283 ASP A O 1
ATOM 2265 N N . ALA A 1 284 ? -22.543 -16.877 12.643 1.00 63.47 284 ALA A N 1
ATOM 2266 C CA . ALA A 1 284 ? -21.370 -16.559 13.452 1.00 63.47 284 ALA A CA 1
ATOM 2267 C C . ALA A 1 284 ? -21.649 -15.536 14.568 1.00 63.47 284 ALA A C 1
ATOM 2269 O O . ALA A 1 284 ? -20.838 -15.358 15.481 1.00 63.47 284 ALA A O 1
ATOM 2270 N N . LEU A 1 285 ? -22.817 -14.890 14.538 1.00 58.41 285 LEU A N 1
ATOM 2271 C CA . LEU A 1 285 ? -23.293 -14.030 15.615 1.00 58.41 285 LEU A CA 1
ATOM 2272 C C . LEU A 1 285 ? -24.334 -14.764 16.470 1.00 58.41 285 LEU A C 1
ATOM 2274 O O . LEU A 1 285 ? -25.296 -15.298 15.921 1.00 58.41 285 LEU A O 1
ATOM 2278 N N . PRO A 1 286 ? -24.212 -14.750 17.811 1.00 55.19 286 PRO A N 1
ATOM 2279 C CA . PRO A 1 286 ? -25.296 -15.210 18.665 1.00 55.19 286 PRO A CA 1
ATOM 2280 C C . PRO A 1 286 ? -26.562 -14.396 18.372 1.00 55.19 286 PRO A C 1
ATOM 2282 O O . PRO A 1 286 ? -26.486 -13.177 18.186 1.00 55.19 286 PRO A O 1
ATOM 2285 N N . SER A 1 287 ? -27.716 -15.068 18.351 1.00 48.62 287 SER A N 1
ATOM 2286 C CA . SER A 1 287 ? -29.033 -14.443 18.189 1.00 48.62 287 SER A CA 1
ATOM 2287 C C . SER A 1 287 ? -29.157 -13.214 19.092 1.00 48.62 287 SER A C 1
ATOM 2289 O O . SER A 1 287 ? -28.803 -13.297 20.269 1.00 48.62 287 SER A O 1
ATOM 2291 N N . ARG A 1 288 ? -29.636 -12.082 18.551 1.00 47.75 288 ARG A N 1
ATOM 2292 C CA . ARG A 1 288 ? -29.905 -10.863 19.334 1.00 47.75 288 ARG A CA 1
ATOM 2293 C C . ARG A 1 288 ? -30.842 -11.242 20.499 1.00 47.75 288 ARG A C 1
ATOM 2295 O O . ARG A 1 288 ? -31.997 -11.571 20.243 1.00 47.75 288 ARG A O 1
ATOM 2302 N N . VAL A 1 289 ? -30.325 -11.249 21.733 1.00 36.22 289 VAL A N 1
ATOM 2303 C CA . VAL A 1 289 ? -31.098 -11.346 22.989 1.00 36.22 289 VAL A CA 1
ATOM 2304 C C . VAL A 1 289 ? -31.201 -9.957 23.588 1.00 36.22 289 VAL A C 1
ATOM 2306 O O . VAL A 1 289 ? -30.147 -9.278 23.627 1.00 36.22 289 VAL A O 1
#

Nearest PDB structures (foldseek):
  8w6i-assembly1_A  TM=2.669E-01  e=7.362E+00  Escherichia coli K-12
  8i6s-assembly1_A  TM=2.462E-01  e=6.970E+00  Pseudomonas aeruginosa

Mean predicted aligned error: 9.22 Å

Sequence (289 aa):
MSVENTLTAELNTSENTGEIIPSVAIDLIIAQRTAGIAAFMEGLEKLREAEQLFAAAAEKDWFSGLDEIVATGRRCHKENDIEAVRRRVARCVDSSIWTRLMTQTGMFTLMSSEQHDKWNDQLYSEECPEVTLDNVISTFQHLHASKNETFVTGIIDVFRNLSWDYKTNNPCRLSKKIILEGVLSINVSRTRYASVRSNAQNWINDLARAFCLLDKKNVPDSRVAEGSQYRDFISLNSYTLEGVFSCEWFTIKSFWKGSAHVTFTRPDLVEKINEIMASRYPDALPSRV

pLDDT: mean 86.6, std 13.98, range [36.22, 98.25]

Foldseek 3Di:
DDPVVVVVPPPPDDDDDPPPDHPVVVVVVVVCVVVVVVVVVVVVVVVVVVQVVLCVLLVHPTQDDCPVLVVLLVPDDDPVSVVVSVLVVQLSSLLSNVVSVCVVVCLVLQAAPVRVVVVNVCSPDPNNDGPDPVVSVVVVVVSVVCSVVRNLVLLLVLLVQADPPDPCRASQAHDQKGKHAQQWDWDPPPATFIAGDPVNLSSQLSVVSNVCVLVVHGRDDSCPGPSVVVRVVRVVVGRPQDDWDDDPFWIWRADNNNMIMTGGPCVVSSVVSSVSSCVVCVPRDDDDD

InterPro domains:
  IPR031339 Domain of unknown function DUF4942 [PF13708] (93-283)